Protein AF-T1WHF9-F1 (afdb_monomer_lite)

Radius of gyration: 30.51 Å; chains: 1; bounding box: 57×47×102 Å

Organism: Neovison vison (NCBI:txid452646)

Secondary structure (DSSP, 8-state):
----TTT---S-HHHHHHHH-HHHHHHHHHHHHHHHHHHTT----HHHHHHHHHHHHTTSS---SSHHHHTTSS--HHHHHTTS-HHHHHHHHHHHT------SHHHHHHTT---SSGGGGS-----HHHHTT--PPPS--TTSSS--SS----S-PPPS-SS---S--TT--PPPPP-------------

Foldseek 3Di:
DPDDPPPDDDLDLVVCCVPVNLVSSLVSQLVVVCVVCVVVVHDDDSVVSNVVSCVQRVVRDGQDPDLVRVVPDPAFLQVSLVPDPVVVSVVVCVVVVPDHPQQAQRSCVVVVHQHCDDVNVDDDDDPVVVVVPDDDDPPDDPPPDDDDDDDDDDDDDDDPDDDDPPLDDPPDPDGDDDDDDDDDDDDDDDD

pLDDT: mean 78.06, std 23.66, range [31.55, 97.12]

InterPro domains:
  IPR007081 RNA polymerase Rpb1, domain 5 [PF04998] (3-76)
  IPR045867 DNA-directed RNA polymerase, subunit beta-prime [PTHR19376] (2-126)

Sequence (191 aa):
KDVDPVRTTSNDIVEIFTVLGIEAVRKALERELYHVISFDGSYVNYRHLALLCDTMTCRGHLMAITRHGVNRQDTGPLMKCSFEETVDVLMEAAAHGESDPMKGVSENIMLGQLAPAGTGCFDLLLDAEKCKYGMEIPTNIPGLGAAGPTGMFFGSAPSPMGGISPAMTPWNQGATPAYGAWSPSVGSGMT

Structure (mmCIF, N/CA/C/O backbone):
data_AF-T1WHF9-F1
#
_entry.id   AF-T1WHF9-F1
#
loop_
_atom_site.group_PDB
_atom_site.id
_atom_site.type_symbol
_atom_site.label_atom_id
_atom_site.label_alt_id
_atom_site.label_comp_id
_atom_site.label_asym_id
_atom_site.label_entity_id
_atom_site.label_seq_id
_atom_site.pdbx_PDB_ins_code
_atom_site.Cartn_x
_atom_site.Cartn_y
_atom_site.Cartn_z
_atom_site.occupancy
_atom_site.B_iso_or_equiv
_atom_site.auth_seq_id
_atom_site.auth_comp_id
_atom_site.auth_asym_id
_atom_site.auth_atom_id
_atom_site.pdbx_PDB_model_num
ATOM 1 N N . LYS A 1 1 ? 20.769 -11.173 -36.732 1.00 55.38 1 LYS A N 1
ATOM 2 C CA . LYS A 1 1 ? 19.855 -12.118 -36.035 1.00 55.38 1 LYS A CA 1
ATOM 3 C C . LYS A 1 1 ? 20.523 -12.512 -34.710 1.00 55.38 1 LYS A C 1
ATOM 5 O O . LYS A 1 1 ? 20.638 -13.691 -34.415 1.00 55.38 1 LYS A O 1
ATOM 10 N N . ASP A 1 2 ? 20.992 -11.505 -33.956 1.00 84.62 2 ASP A N 1
ATOM 11 C CA . ASP A 1 2 ? 22.133 -11.635 -33.024 1.00 84.62 2 ASP A CA 1
ATOM 12 C C . ASP A 1 2 ? 21.828 -11.139 -31.597 1.00 84.62 2 ASP A C 1
ATOM 14 O O . ASP A 1 2 ? 22.733 -11.024 -30.780 1.00 84.62 2 ASP A O 1
ATOM 18 N N . VAL A 1 3 ? 20.562 -10.834 -31.284 1.00 89.94 3 VAL A N 1
ATOM 19 C CA . VAL A 1 3 ? 20.126 -10.387 -29.949 1.00 89.94 3 VAL A CA 1
ATOM 20 C C . VAL A 1 3 ? 19.210 -11.445 -29.347 1.00 89.94 3 VAL A C 1
ATOM 22 O O . VAL A 1 3 ? 18.323 -11.955 -30.031 1.00 89.94 3 VAL A O 1
ATOM 25 N N . ASP A 1 4 ? 19.435 -11.775 -28.077 1.00 93.50 4 ASP A N 1
ATOM 26 C CA . ASP A 1 4 ? 18.665 -12.769 -27.328 1.00 93.50 4 ASP A CA 1
ATOM 27 C C . ASP A 1 4 ? 17.406 -12.128 -26.707 1.00 93.50 4 ASP A C 1
ATOM 29 O O . ASP A 1 4 ? 17.528 -11.355 -25.752 1.00 93.50 4 ASP A O 1
ATOM 33 N N . PRO A 1 5 ? 16.191 -12.439 -27.200 1.00 91.12 5 PRO A N 1
ATOM 34 C CA . PRO A 1 5 ? 14.964 -11.806 -26.721 1.00 91.12 5 PRO A CA 1
ATOM 35 C C . PRO A 1 5 ? 14.523 -12.285 -25.329 1.00 91.12 5 PRO A C 1
ATOM 37 O O . PRO A 1 5 ? 13.622 -11.685 -24.754 1.00 91.12 5 PRO A O 1
ATOM 40 N N . VAL A 1 6 ? 15.114 -13.355 -24.781 1.00 92.44 6 VAL A N 1
ATOM 41 C CA . VAL A 1 6 ? 14.674 -13.952 -23.506 1.00 92.44 6 VAL A CA 1
ATOM 42 C C . VAL A 1 6 ? 15.438 -13.380 -22.313 1.00 92.44 6 VAL A C 1
ATOM 44 O O . VAL A 1 6 ? 14.885 -13.263 -21.222 1.00 92.44 6 VAL A O 1
ATOM 47 N N . ARG A 1 7 ? 16.716 -13.032 -22.498 1.00 92.12 7 ARG A N 1
ATOM 48 C CA . ARG A 1 7 ? 17.598 -12.567 -21.409 1.00 92.12 7 ARG A CA 1
ATOM 49 C C . ARG A 1 7 ? 17.924 -11.078 -21.454 1.00 92.12 7 ARG A C 1
ATOM 51 O O . ARG A 1 7 ? 18.565 -10.580 -20.532 1.00 92.12 7 ARG A O 1
ATOM 58 N N . THR A 1 8 ? 17.517 -10.373 -22.506 1.00 93.25 8 THR A N 1
ATOM 59 C CA . THR A 1 8 ? 17.718 -8.923 -22.597 1.00 93.25 8 THR A CA 1
ATOM 60 C C . THR A 1 8 ? 16.863 -8.217 -21.546 1.00 93.25 8 THR A C 1
ATOM 62 O O . THR A 1 8 ? 15.666 -8.471 -21.449 1.00 93.25 8 THR A O 1
ATOM 65 N N . THR A 1 9 ? 17.469 -7.326 -20.758 1.00 93.12 9 THR A N 1
ATOM 66 C CA . THR A 1 9 ? 16.761 -6.521 -19.752 1.00 93.12 9 THR A CA 1
ATOM 67 C C . THR A 1 9 ? 17.117 -5.049 -19.883 1.00 93.12 9 THR A C 1
ATOM 69 O O . THR A 1 9 ? 18.259 -4.739 -20.211 1.00 93.12 9 THR A O 1
ATOM 72 N N . SER A 1 10 ? 16.166 -4.169 -19.577 1.00 94.12 10 SER A N 1
ATOM 73 C CA . SER A 1 10 ? 16.368 -2.718 -19.489 1.00 94.12 10 SER A CA 1
ATOM 74 C C . SER A 1 10 ? 16.495 -2.287 -18.021 1.00 94.12 10 SER A C 1
ATOM 76 O O . SER A 1 10 ? 16.161 -3.058 -17.116 1.00 94.12 10 SER A O 1
ATOM 78 N N . ASN A 1 11 ? 17.010 -1.083 -17.787 1.00 94.06 11 ASN A N 1
ATOM 79 C CA . ASN A 1 11 ? 16.982 -0.403 -16.489 1.00 94.06 11 ASN A CA 1
ATOM 80 C C . ASN A 1 11 ? 15.820 0.604 -16.388 1.00 94.06 11 ASN A C 1
ATOM 82 O O . ASN A 1 11 ? 15.518 1.078 -15.294 1.00 94.06 11 ASN A O 1
ATOM 86 N N . ASP A 1 12 ? 15.153 0.920 -17.501 1.00 96.75 12 ASP A N 1
ATOM 87 C CA . ASP A 1 12 ? 13.968 1.770 -17.504 1.00 96.75 12 ASP A CA 1
ATOM 88 C C . ASP A 1 12 ? 12.715 0.945 -17.176 1.00 96.75 12 ASP A C 1
ATOM 90 O O . ASP A 1 12 ? 12.219 0.142 -17.970 1.00 96.75 12 ASP A O 1
ATOM 94 N N . ILE A 1 13 ? 12.185 1.156 -15.972 1.00 95.44 13 ILE A N 1
ATOM 95 C CA . ILE A 1 13 ? 10.995 0.459 -15.480 1.00 95.44 13 ILE A CA 1
ATOM 96 C C . ILE A 1 13 ? 9.742 0.832 -16.287 1.00 95.44 13 ILE A C 1
ATOM 98 O O . ILE A 1 13 ? 8.852 -0.006 -16.459 1.00 95.44 13 ILE A O 1
ATOM 102 N N . VAL A 1 14 ? 9.658 2.062 -16.803 1.00 95.19 14 VAL A N 1
ATOM 103 C CA . VAL A 1 14 ? 8.503 2.517 -17.592 1.00 95.19 14 VAL A CA 1
ATOM 104 C C . VAL A 1 14 ? 8.499 1.823 -18.951 1.00 95.19 14 VAL A C 1
ATOM 106 O O . VAL A 1 14 ? 7.456 1.342 -19.392 1.00 95.19 14 VAL A O 1
ATOM 109 N N . GLU A 1 15 ? 9.662 1.685 -19.582 1.00 96.88 15 GLU A N 1
ATOM 110 C CA . GLU A 1 15 ? 9.803 0.925 -20.826 1.00 96.88 15 GLU A CA 1
ATOM 111 C C . GLU A 1 15 ? 9.384 -0.541 -20.628 1.00 96.88 15 GLU A C 1
ATOM 113 O O . GLU A 1 15 ? 8.552 -1.063 -21.379 1.00 96.88 15 GLU A O 1
ATOM 118 N N . ILE A 1 16 ? 9.872 -1.184 -19.562 1.00 96.06 16 ILE A N 1
ATOM 119 C CA . ILE A 1 16 ? 9.517 -2.570 -19.218 1.00 96.06 16 ILE A CA 1
ATOM 120 C C . ILE A 1 16 ? 8.006 -2.717 -19.023 1.00 96.06 16 ILE A C 1
ATOM 122 O O . ILE A 1 16 ? 7.428 -3.697 -19.498 1.00 96.06 16 ILE A O 1
ATOM 126 N N . PHE A 1 17 ? 7.348 -1.742 -18.390 1.00 96.19 17 PHE A N 1
ATOM 127 C CA . PHE A 1 17 ? 5.892 -1.739 -18.240 1.00 96.19 17 PHE A CA 1
ATOM 128 C C . PHE A 1 17 ? 5.180 -1.779 -19.594 1.00 96.19 17 PHE A C 1
ATOM 130 O O . PHE A 1 17 ? 4.264 -2.578 -19.780 1.00 96.19 17 PHE A O 1
ATOM 137 N N . THR A 1 18 ? 5.622 -0.955 -20.547 1.00 96.25 18 THR A N 1
ATOM 138 C CA . THR A 1 18 ? 4.982 -0.857 -21.867 1.00 96.25 18 THR A CA 1
ATOM 139 C C . THR A 1 18 ? 5.222 -2.073 -22.760 1.00 96.25 18 THR A C 1
ATOM 141 O O . THR A 1 18 ? 4.357 -2.405 -23.568 1.00 96.25 18 THR A O 1
ATOM 144 N N . VAL A 1 19 ? 6.368 -2.748 -22.618 1.00 96.19 19 VAL A N 1
ATOM 145 C CA . VAL A 1 19 ? 6.771 -3.852 -23.505 1.00 96.19 19 VAL A CA 1
ATOM 146 C C . VAL A 1 19 ? 6.422 -5.222 -22.919 1.00 96.19 19 VAL A C 1
ATOM 148 O O . VAL A 1 19 ? 5.930 -6.089 -23.639 1.00 96.19 19 VAL A O 1
ATOM 151 N N . LEU A 1 20 ? 6.688 -5.434 -21.626 1.00 95.12 20 LEU A N 1
ATOM 152 C CA . LEU A 1 20 ? 6.610 -6.744 -20.963 1.00 95.12 20 LEU A CA 1
ATOM 153 C C . LEU A 1 20 ? 5.468 -6.850 -19.936 1.00 95.12 20 LEU A C 1
ATOM 155 O O . LEU A 1 20 ? 5.091 -7.959 -19.559 1.00 95.12 20 LEU A O 1
ATOM 159 N N . GLY A 1 21 ? 4.897 -5.727 -19.495 1.00 95.69 21 GLY A N 1
ATOM 160 C CA . GLY A 1 21 ? 3.761 -5.686 -18.571 1.00 95.69 21 GLY A CA 1
ATOM 161 C C . GLY A 1 21 ? 4.130 -5.631 -17.081 1.00 95.69 21 GLY A C 1
ATOM 162 O O . GLY A 1 21 ? 5.296 -5.550 -16.691 1.00 95.69 21 GLY A O 1
ATOM 163 N N . ILE A 1 22 ? 3.104 -5.653 -16.221 1.00 96.19 22 ILE A N 1
ATOM 164 C CA . ILE A 1 22 ? 3.223 -5.298 -14.793 1.00 96.19 22 ILE A CA 1
ATOM 165 C C . ILE A 1 22 ? 4.005 -6.314 -13.941 1.00 96.19 22 ILE A C 1
ATOM 167 O O . ILE A 1 22 ? 4.738 -5.920 -13.039 1.00 96.19 22 ILE A O 1
ATOM 171 N N . GLU A 1 23 ? 3.935 -7.612 -14.244 1.00 96.62 23 GLU A N 1
ATOM 172 C CA . GLU A 1 23 ? 4.706 -8.625 -13.500 1.00 96.62 23 GLU A CA 1
ATOM 173 C C . GLU A 1 23 ? 6.201 -8.586 -13.837 1.00 96.62 23 GLU A C 1
ATOM 175 O O . GLU A 1 23 ? 7.052 -8.788 -12.965 1.00 96.62 23 GLU A O 1
ATOM 180 N N . ALA A 1 24 ? 6.540 -8.258 -15.088 1.00 95.62 24 ALA A N 1
ATOM 181 C CA . ALA A 1 24 ? 7.925 -8.014 -15.473 1.00 95.62 24 ALA A CA 1
ATOM 182 C C . ALA A 1 24 ? 8.481 -6.788 -14.738 1.00 95.62 24 ALA A C 1
ATOM 184 O O . ALA A 1 24 ? 9.602 -6.833 -14.235 1.00 95.62 24 ALA A O 1
ATOM 185 N N . VAL A 1 25 ? 7.668 -5.735 -14.596 1.00 96.69 25 VAL A N 1
ATOM 186 C CA . VAL A 1 25 ? 7.995 -4.552 -13.788 1.00 96.69 25 VAL A CA 1
ATOM 187 C C . VAL A 1 25 ? 8.226 -4.911 -12.329 1.00 96.69 25 VAL A C 1
ATOM 189 O O . VAL A 1 25 ? 9.244 -4.510 -11.775 1.00 96.69 25 VAL A O 1
ATOM 192 N N . ARG A 1 26 ? 7.337 -5.695 -11.711 1.00 96.75 26 ARG A N 1
ATOM 193 C CA . ARG A 1 26 ? 7.480 -6.128 -10.314 1.00 96.75 26 ARG A CA 1
ATOM 194 C C . ARG A 1 26 ? 8.829 -6.806 -10.080 1.00 96.75 26 ARG A C 1
ATOM 196 O O . ARG A 1 26 ? 9.528 -6.473 -9.123 1.00 96.75 26 ARG A O 1
ATOM 203 N N . LYS A 1 27 ? 9.238 -7.704 -10.988 1.00 95.75 27 LYS A N 1
ATOM 204 C CA . LYS A 1 27 ? 10.531 -8.391 -10.879 1.00 95.75 27 LYS A CA 1
ATOM 205 C C . LYS A 1 27 ? 11.726 -7.498 -11.215 1.00 95.75 27 LYS A C 1
ATOM 207 O O . LYS A 1 27 ? 12.766 -7.617 -10.567 1.00 95.75 27 LYS A O 1
ATOM 212 N N . ALA A 1 28 ? 11.593 -6.622 -12.207 1.00 96.12 28 ALA A N 1
ATOM 213 C CA . ALA A 1 28 ? 12.630 -5.658 -12.559 1.00 96.12 28 ALA A CA 1
ATOM 214 C C . ALA A 1 28 ? 12.902 -4.701 -11.390 1.00 96.12 28 ALA A C 1
ATOM 216 O O . ALA A 1 28 ? 14.051 -4.540 -10.996 1.00 96.12 28 ALA A O 1
ATOM 217 N N . LEU A 1 29 ? 11.850 -4.166 -10.766 1.00 95.44 29 LEU A N 1
ATOM 218 C CA . LEU A 1 29 ? 11.940 -3.274 -9.613 1.00 95.44 29 LEU A CA 1
ATOM 219 C C . LEU A 1 29 ? 12.624 -3.953 -8.419 1.00 95.44 29 LEU A C 1
ATOM 221 O O . LEU A 1 29 ? 13.534 -3.381 -7.825 1.00 95.44 29 LEU A O 1
ATOM 225 N N . GLU A 1 30 ? 12.243 -5.198 -8.113 1.00 95.25 30 GLU A N 1
ATOM 226 C CA . GLU A 1 30 ? 12.884 -6.000 -7.064 1.00 95.25 30 GLU A CA 1
ATOM 227 C C . GLU A 1 30 ? 14.392 -6.154 -7.322 1.00 95.25 30 GLU A C 1
ATOM 229 O O . GLU A 1 30 ? 15.199 -6.000 -6.404 1.00 95.25 30 GLU A O 1
ATOM 234 N N . ARG A 1 31 ? 14.783 -6.421 -8.576 1.00 94.69 31 ARG A N 1
ATOM 235 C CA . ARG A 1 31 ? 16.185 -6.598 -8.970 1.00 94.69 31 ARG A CA 1
ATOM 236 C C . ARG A 1 31 ? 16.980 -5.298 -8.876 1.00 94.69 31 ARG A C 1
ATOM 238 O O . ARG A 1 31 ? 18.081 -5.331 -8.335 1.00 94.69 31 ARG A O 1
ATOM 245 N N . GLU A 1 32 ? 16.443 -4.187 -9.375 1.00 95.69 32 GLU A N 1
ATOM 246 C CA . GLU A 1 32 ? 17.125 -2.886 -9.327 1.00 95.69 32 GLU A CA 1
ATOM 247 C C . GLU A 1 32 ? 17.291 -2.399 -7.879 1.00 95.69 32 GLU A C 1
ATOM 249 O O . GLU A 1 32 ? 18.387 -2.008 -7.477 1.00 95.69 32 GLU A O 1
ATOM 254 N N . LEU A 1 33 ? 16.245 -2.512 -7.050 1.00 94.50 33 LEU A N 1
ATOM 255 C CA . LEU A 1 33 ? 16.321 -2.159 -5.627 1.00 94.50 33 LEU A CA 1
ATOM 256 C C . LEU A 1 33 ? 17.329 -3.035 -4.878 1.00 94.50 33 LEU A C 1
ATOM 258 O O . LEU A 1 33 ? 18.151 -2.526 -4.114 1.00 94.50 33 LEU A O 1
ATOM 262 N N . TYR A 1 34 ? 17.297 -4.349 -5.111 1.00 95.06 34 TYR A N 1
ATOM 263 C CA . TYR A 1 34 ? 18.262 -5.264 -4.510 1.00 95.06 34 TYR A CA 1
ATOM 264 C C . TYR A 1 34 ? 19.694 -4.959 -4.963 1.00 95.06 34 TYR A C 1
ATOM 266 O O . TYR A 1 34 ? 20.612 -4.998 -4.144 1.00 95.06 34 TYR A O 1
ATOM 274 N N . HIS A 1 35 ? 19.900 -4.624 -6.240 1.00 94.25 35 HIS A N 1
ATOM 275 C CA . HIS A 1 35 ? 21.216 -4.285 -6.776 1.00 94.25 35 HIS A CA 1
ATOM 276 C C . HIS A 1 35 ? 21.816 -3.060 -6.077 1.00 94.25 35 HIS A C 1
ATOM 278 O O . HIS A 1 35 ? 22.958 -3.125 -5.631 1.00 94.25 35 HIS A O 1
ATOM 284 N N . VAL A 1 36 ? 21.035 -1.991 -5.890 1.00 94.62 36 VAL A N 1
ATOM 285 C CA . VAL A 1 36 ? 21.500 -0.772 -5.205 1.00 94.62 36 VAL A CA 1
ATOM 286 C C . VAL A 1 36 ? 21.821 -1.032 -3.730 1.00 94.62 36 VAL A C 1
ATOM 288 O O . VAL A 1 36 ? 22.845 -0.571 -3.235 1.00 94.62 36 VAL A O 1
ATOM 291 N N . ILE A 1 37 ? 20.982 -1.794 -3.024 1.00 94.38 37 ILE A N 1
ATOM 292 C CA . ILE A 1 37 ? 21.179 -2.067 -1.590 1.00 94.38 37 ILE A CA 1
ATOM 293 C C . ILE A 1 37 ? 22.372 -3.002 -1.358 1.00 94.38 37 ILE A C 1
ATOM 295 O O . ILE A 1 37 ? 23.185 -2.768 -0.464 1.00 94.38 37 ILE A O 1
ATOM 299 N N . SER A 1 38 ? 22.490 -4.057 -2.168 1.00 93.56 38 SER A N 1
ATOM 300 C CA . SER A 1 38 ? 23.586 -5.026 -2.054 1.00 93.56 38 SER A CA 1
ATOM 301 C C . SER A 1 38 ? 24.936 -4.452 -2.488 1.00 93.56 38 SER A C 1
ATOM 303 O O . SER A 1 38 ? 25.966 -4.908 -1.994 1.00 93.56 38 SER A O 1
ATOM 305 N N . PHE A 1 39 ? 24.946 -3.436 -3.358 1.00 93.62 39 PHE A N 1
ATOM 306 C CA . PHE A 1 39 ? 26.164 -2.732 -3.763 1.00 93.62 39 PHE A CA 1
ATOM 307 C C . PHE A 1 39 ? 26.873 -2.055 -2.579 1.00 93.62 39 PHE A C 1
ATOM 309 O O . PHE A 1 39 ? 28.098 -2.086 -2.507 1.00 93.62 39 PHE A O 1
ATOM 316 N N . ASP A 1 40 ? 26.116 -1.523 -1.615 1.00 91.44 40 ASP A N 1
ATOM 317 C CA . ASP A 1 40 ? 26.644 -0.911 -0.383 1.00 91.44 40 ASP A CA 1
ATOM 318 C C . ASP A 1 40 ? 27.035 -1.954 0.692 1.00 91.44 40 ASP A C 1
ATOM 320 O O . ASP A 1 40 ? 27.379 -1.621 1.823 1.00 91.44 40 ASP A O 1
ATOM 324 N N . GLY A 1 41 ? 26.950 -3.254 0.378 1.00 89.94 41 GLY A N 1
ATOM 325 C CA . GLY A 1 41 ? 27.228 -4.349 1.318 1.00 89.94 41 GLY A CA 1
ATOM 326 C C . GLY A 1 41 ? 26.151 -4.555 2.391 1.00 89.94 41 GLY A C 1
ATOM 327 O O . GLY A 1 41 ? 26.289 -5.429 3.250 1.00 89.94 41 GLY A O 1
ATOM 328 N N . SER A 1 42 ? 25.063 -3.785 2.333 1.00 94.44 42 SER A N 1
ATOM 329 C CA . SER A 1 42 ? 23.925 -3.890 3.242 1.00 94.44 42 SER A CA 1
ATOM 330 C C . SER A 1 42 ? 22.994 -5.040 2.843 1.00 94.44 42 SER A C 1
ATOM 332 O O . SER A 1 42 ? 22.775 -5.320 1.664 1.00 94.44 42 SER A O 1
ATOM 334 N N . TYR A 1 43 ? 22.403 -5.711 3.836 1.00 93.25 43 TYR A N 1
ATOM 335 C CA . TYR A 1 43 ? 21.432 -6.783 3.614 1.00 93.25 43 TYR A CA 1
ATOM 336 C C . TYR A 1 43 ? 20.029 -6.361 4.043 1.00 93.25 43 TYR A C 1
ATOM 338 O O . TYR A 1 43 ? 19.808 -5.945 5.180 1.00 93.25 43 TYR A O 1
ATOM 346 N N . VAL A 1 44 ? 19.062 -6.558 3.148 1.00 95.50 44 VAL A N 1
ATOM 347 C CA . VAL A 1 44 ? 17.631 -6.411 3.428 1.00 95.50 44 VAL A CA 1
ATOM 348 C C . VAL A 1 44 ? 16.938 -7.724 3.086 1.00 95.50 44 VAL A C 1
ATOM 350 O O . VAL A 1 44 ? 17.166 -8.312 2.031 1.00 95.50 44 VAL A O 1
ATOM 353 N N . ASN A 1 45 ? 16.083 -8.202 3.993 1.00 96.06 45 ASN A N 1
ATOM 354 C CA . ASN A 1 45 ? 15.328 -9.432 3.777 1.00 96.06 45 ASN A CA 1
ATOM 355 C C . ASN A 1 45 ? 14.385 -9.279 2.571 1.00 96.06 45 ASN A C 1
ATOM 357 O O . ASN A 1 45 ? 13.657 -8.289 2.475 1.00 96.06 45 ASN A O 1
ATOM 361 N N . TYR A 1 46 ? 14.338 -10.307 1.718 1.00 94.94 46 TYR A N 1
ATOM 362 C CA . TYR A 1 46 ? 13.443 -10.401 0.561 1.00 94.94 46 TYR A CA 1
ATOM 363 C C . TYR A 1 46 ? 12.002 -9.976 0.870 1.00 94.94 46 TYR A C 1
ATOM 365 O O . TYR A 1 46 ? 11.394 -9.270 0.074 1.00 94.94 46 TYR A O 1
ATOM 373 N N . ARG A 1 47 ? 11.466 -10.339 2.045 1.00 97.12 47 ARG A N 1
ATOM 374 C CA . ARG A 1 47 ? 10.078 -10.022 2.423 1.00 97.12 47 ARG A CA 1
ATOM 375 C C . ARG A 1 47 ? 9.770 -8.521 2.425 1.00 97.12 47 ARG A C 1
ATOM 377 O O . ARG A 1 47 ? 8.650 -8.150 2.097 1.00 97.12 47 ARG A O 1
ATOM 384 N N . HIS A 1 48 ? 10.735 -7.667 2.765 1.00 96.44 48 HIS A N 1
ATOM 385 C CA . HIS A 1 48 ? 10.529 -6.214 2.764 1.00 96.44 48 HIS A CA 1
ATOM 386 C C . HIS A 1 48 ? 10.514 -5.649 1.343 1.00 96.44 48 HIS A C 1
ATOM 388 O O . HIS A 1 48 ? 9.640 -4.854 1.007 1.00 96.44 48 HIS A O 1
ATOM 394 N N . LEU A 1 49 ? 11.450 -6.097 0.502 1.00 95.31 49 LEU A N 1
ATOM 395 C CA . LEU A 1 49 ? 11.537 -5.664 -0.894 1.00 95.31 49 LEU A CA 1
ATOM 396 C C . LEU A 1 49 ? 10.343 -6.163 -1.707 1.00 95.31 49 LEU A C 1
ATOM 398 O O . LEU A 1 49 ? 9.766 -5.395 -2.472 1.00 95.31 49 LEU A O 1
ATOM 402 N N . ALA A 1 50 ? 9.943 -7.418 -1.498 1.00 96.12 50 ALA A N 1
ATOM 403 C CA . ALA A 1 50 ? 8.778 -8.006 -2.141 1.00 96.12 50 ALA A CA 1
ATOM 404 C C . ALA A 1 50 ? 7.510 -7.221 -1.794 1.00 96.12 50 ALA A C 1
ATOM 406 O O . ALA A 1 50 ? 6.819 -6.772 -2.699 1.00 96.12 50 ALA A O 1
ATOM 407 N N . LEU A 1 51 ? 7.268 -6.950 -0.504 1.00 96.56 51 LEU A N 1
ATOM 408 C CA . LEU A 1 51 ? 6.100 -6.180 -0.078 1.00 96.56 51 LEU A CA 1
ATOM 409 C C . LEU A 1 51 ? 6.076 -4.779 -0.705 1.00 96.56 51 LEU A C 1
ATOM 411 O O . LEU A 1 51 ? 5.032 -4.342 -1.178 1.00 96.56 51 LEU A O 1
ATOM 415 N N . LEU A 1 52 ? 7.221 -4.093 -0.763 1.00 95.50 52 LEU A N 1
ATOM 416 C CA . LEU A 1 52 ? 7.326 -2.788 -1.415 1.00 95.50 52 LEU A CA 1
ATOM 417 C C . LEU A 1 52 ? 6.963 -2.868 -2.906 1.00 95.50 52 LEU A C 1
ATOM 419 O O . LEU A 1 52 ? 6.103 -2.122 -3.376 1.00 95.50 52 LEU A O 1
ATOM 423 N N . CYS A 1 53 ? 7.572 -3.801 -3.640 1.00 95.56 53 CYS A N 1
ATOM 424 C CA . CYS A 1 53 ? 7.310 -3.981 -5.068 1.00 95.56 53 CYS A CA 1
ATOM 425 C C . CYS A 1 53 ? 5.846 -4.348 -5.334 1.00 95.56 53 CYS A C 1
ATOM 427 O O . CYS A 1 53 ? 5.236 -3.820 -6.266 1.00 95.56 53 CYS A O 1
ATOM 429 N N . ASP A 1 54 ? 5.263 -5.197 -4.489 1.00 95.94 54 ASP A N 1
ATOM 430 C CA . ASP A 1 54 ? 3.861 -5.593 -4.580 1.00 95.94 54 ASP A CA 1
ATOM 431 C C . ASP A 1 54 ? 2.946 -4.381 -4.323 1.00 95.94 54 ASP A C 1
ATOM 433 O O . ASP A 1 54 ? 2.027 -4.136 -5.102 1.00 95.94 54 ASP A O 1
ATOM 437 N N . THR A 1 55 ? 3.226 -3.542 -3.315 1.00 93.69 55 THR A N 1
ATOM 438 C CA . THR A 1 55 ? 2.435 -2.316 -3.065 1.00 93.69 55 THR A CA 1
ATOM 439 C C . THR A 1 55 ? 2.503 -1.304 -4.211 1.00 93.69 55 THR A C 1
ATOM 441 O O . THR A 1 55 ? 1.517 -0.618 -4.479 1.00 93.69 55 THR A O 1
ATOM 444 N N . MET A 1 56 ? 3.628 -1.230 -4.928 1.00 94.88 56 MET A N 1
ATOM 445 C CA . MET A 1 56 ? 3.781 -0.343 -6.087 1.00 94.88 56 MET A CA 1
ATOM 446 C C . MET A 1 56 ? 3.085 -0.869 -7.353 1.00 94.88 56 MET A C 1
ATOM 448 O O . MET A 1 56 ? 2.818 -0.081 -8.262 1.00 94.88 56 MET A O 1
ATOM 452 N N . THR A 1 57 ? 2.796 -2.174 -7.437 1.00 94.62 57 THR A N 1
ATOM 453 C CA . THR A 1 57 ? 2.313 -2.836 -8.667 1.00 94.62 57 THR A CA 1
ATOM 454 C C . THR A 1 57 ? 0.923 -3.475 -8.554 1.00 94.62 57 THR A C 1
ATOM 456 O O . THR A 1 57 ? 0.309 -3.776 -9.579 1.00 94.62 57 THR A O 1
ATOM 459 N N . CYS A 1 58 ? 0.360 -3.612 -7.348 1.00 93.38 58 CYS A N 1
ATOM 460 C CA . CYS A 1 58 ? -0.896 -4.336 -7.099 1.00 93.38 58 CYS A CA 1
ATOM 461 C C . CYS A 1 58 ? -2.137 -3.771 -7.812 1.00 93.38 58 CYS A C 1
ATOM 463 O O . CYS A 1 58 ? -3.107 -4.499 -8.013 1.00 93.38 58 CYS A O 1
ATOM 465 N N . ARG A 1 59 ? -2.132 -2.492 -8.216 1.00 90.19 59 ARG A N 1
ATOM 466 C CA . ARG A 1 59 ? -3.277 -1.834 -8.880 1.00 90.19 59 ARG A CA 1
ATOM 467 C C . ARG A 1 59 ? -3.230 -1.903 -10.412 1.00 90.19 59 ARG A C 1
ATOM 469 O O . ARG A 1 59 ? -4.021 -1.236 -11.075 1.00 90.19 59 ARG A O 1
ATOM 476 N N . GLY A 1 60 ? -2.289 -2.651 -10.993 1.00 90.44 60 GLY A N 1
ATOM 477 C CA . GLY A 1 60 ? -2.171 -2.846 -12.447 1.00 90.44 60 GLY A CA 1
ATOM 478 C C . GLY A 1 60 ? -1.509 -1.697 -13.219 1.00 90.44 60 GLY A C 1
ATOM 479 O O . GLY A 1 60 ? -1.331 -1.789 -14.429 1.00 90.44 60 GLY A O 1
ATOM 480 N N . HIS A 1 61 ? -1.109 -0.632 -12.531 1.00 91.25 61 HIS A N 1
ATOM 481 C CA . HIS A 1 61 ? -0.324 0.481 -13.057 1.00 91.25 61 HIS A CA 1
ATOM 482 C C . HIS A 1 61 ? 0.758 0.834 -12.036 1.00 91.25 61 HIS A C 1
ATOM 484 O O . HIS A 1 61 ? 0.602 0.553 -10.846 1.00 91.25 61 HIS A O 1
ATOM 490 N N . LEU A 1 62 ? 1.864 1.420 -12.494 1.00 92.06 62 LEU A N 1
ATOM 491 C CA . LEU A 1 62 ? 2.988 1.738 -11.619 1.00 92.06 62 LEU A CA 1
ATOM 492 C C . LEU A 1 62 ? 2.632 2.911 -10.696 1.00 92.06 62 LEU A C 1
ATOM 494 O O . LEU A 1 62 ? 2.501 4.052 -11.147 1.00 92.06 62 LEU A O 1
ATOM 498 N N . MET A 1 63 ? 2.500 2.633 -9.400 1.00 93.00 63 MET A N 1
ATOM 499 C CA . MET A 1 63 ? 2.288 3.663 -8.388 1.00 93.00 63 MET A CA 1
ATOM 500 C C . MET A 1 63 ? 3.628 4.147 -7.837 1.00 93.00 63 MET A C 1
ATOM 502 O O . MET A 1 63 ? 4.342 3.413 -7.157 1.00 93.00 63 MET A O 1
ATOM 506 N N . ALA A 1 64 ? 3.965 5.406 -8.115 1.00 91.75 64 ALA A N 1
ATOM 507 C CA . ALA A 1 64 ? 5.137 6.048 -7.533 1.00 91.75 64 ALA A CA 1
ATOM 508 C C . ALA A 1 64 ? 4.904 6.364 -6.046 1.00 91.75 64 ALA A C 1
ATOM 510 O O . ALA A 1 64 ? 3.844 6.866 -5.675 1.00 91.75 64 ALA A O 1
ATOM 511 N N . ILE A 1 65 ? 5.913 6.157 -5.198 1.00 92.44 65 ILE A N 1
ATOM 512 C CA . ILE A 1 65 ? 5.855 6.520 -3.772 1.00 92.44 65 ILE A CA 1
ATOM 513 C C . ILE A 1 65 ? 6.118 8.023 -3.635 1.00 92.44 65 ILE A C 1
ATOM 515 O O . ILE A 1 65 ? 7.215 8.474 -3.325 1.00 92.44 65 ILE A O 1
ATOM 519 N N . THR A 1 66 ? 5.101 8.805 -3.974 1.00 93.00 66 THR A N 1
ATOM 520 C CA . THR A 1 66 ? 5.066 10.273 -3.934 1.00 93.00 66 THR A CA 1
ATOM 521 C C . THR A 1 66 ? 3.645 10.707 -3.591 1.00 93.00 66 THR A C 1
ATOM 523 O O . THR A 1 66 ? 2.723 9.896 -3.713 1.00 93.00 66 THR A O 1
ATOM 526 N N . ARG A 1 67 ? 3.429 11.988 -3.263 1.00 88.31 67 ARG A N 1
ATOM 527 C CA . ARG A 1 67 ? 2.076 12.525 -3.026 1.00 88.31 67 ARG A CA 1
ATOM 528 C C . ARG A 1 67 ? 1.084 12.171 -4.135 1.00 88.31 67 ARG A C 1
ATOM 530 O O . ARG A 1 67 ? -0.002 11.681 -3.863 1.00 88.31 67 ARG A O 1
ATOM 537 N N . HIS A 1 68 ? 1.514 12.273 -5.395 1.00 87.38 68 HIS A N 1
ATOM 538 C CA . HIS A 1 68 ? 0.678 11.982 -6.563 1.00 87.38 68 HIS A CA 1
ATOM 539 C C . HIS A 1 68 ? 0.290 10.510 -6.680 1.00 87.38 68 HIS A C 1
ATOM 541 O O . HIS A 1 68 ? -0.765 10.202 -7.224 1.00 87.38 68 HIS A O 1
ATOM 547 N N . GLY A 1 69 ? 1.137 9.590 -6.215 1.00 87.88 69 GLY A N 1
ATOM 548 C CA . GLY A 1 69 ? 0.836 8.159 -6.263 1.00 87.88 69 GLY A CA 1
ATOM 549 C C . GLY A 1 69 ? 0.059 7.666 -5.046 1.00 87.88 69 GLY A C 1
ATOM 550 O O . GLY A 1 69 ? -0.804 6.807 -5.194 1.00 87.88 69 GLY A O 1
ATOM 551 N N . VAL A 1 70 ? 0.312 8.231 -3.863 1.00 87.88 70 VAL A N 1
ATOM 552 C CA . VAL A 1 70 ? -0.402 7.873 -2.626 1.00 87.88 70 VAL A CA 1
ATOM 553 C C . VAL A 1 70 ? -1.814 8.468 -2.614 1.00 87.88 70 VAL A C 1
ATOM 555 O O . VAL A 1 70 ? -2.756 7.759 -2.272 1.00 87.88 70 VAL A O 1
ATOM 558 N N . ASN A 1 71 ? -1.998 9.709 -3.081 1.00 85.81 71 ASN A N 1
ATOM 559 C CA . ASN A 1 71 ? -3.314 10.368 -3.112 1.00 85.81 71 ASN A CA 1
ATOM 560 C C . ASN A 1 71 ? -4.281 9.748 -4.132 1.00 85.81 71 ASN A C 1
ATOM 562 O O . ASN A 1 71 ? -5.491 9.877 -3.983 1.00 85.81 71 ASN A O 1
ATOM 566 N N . ARG A 1 72 ? -3.764 9.040 -5.147 1.00 83.38 72 ARG A N 1
ATOM 567 C CA . ARG A 1 72 ? -4.575 8.275 -6.114 1.00 83.38 72 ARG A CA 1
ATOM 568 C C . ARG A 1 72 ? -5.143 6.981 -5.544 1.00 83.38 72 ARG A C 1
ATOM 570 O O . ARG A 1 72 ? -5.901 6.299 -6.229 1.00 83.38 72 ARG A O 1
ATOM 577 N N . GLN A 1 73 ? -4.737 6.592 -4.340 1.00 82.88 73 GLN A N 1
ATOM 578 C CA . GLN A 1 73 ? -5.277 5.402 -3.712 1.00 82.88 73 GLN A CA 1
ATOM 579 C C . GLN A 1 73 ? -6.663 5.700 -3.135 1.00 82.88 73 GLN A C 1
ATOM 581 O O . GLN A 1 73 ? -6.857 6.755 -2.540 1.00 82.88 73 GLN A O 1
ATOM 586 N N . ASP A 1 74 ? -7.597 4.752 -3.284 1.00 78.94 74 ASP A N 1
ATOM 587 C CA . ASP A 1 74 ? -8.924 4.779 -2.637 1.00 78.94 74 ASP A CA 1
ATOM 588 C C . ASP A 1 74 ? -8.825 4.657 -1.102 1.00 78.94 74 ASP A C 1
ATOM 590 O O . ASP A 1 74 ? -9.255 3.673 -0.497 1.00 78.94 74 ASP A O 1
ATOM 594 N N . THR A 1 75 ? -8.210 5.651 -0.476 1.00 85.00 75 THR A N 1
ATOM 595 C CA . THR A 1 75 ? -8.016 5.766 0.966 1.00 85.00 75 THR A CA 1
ATOM 596 C C . THR A 1 75 ? -8.744 7.011 1.465 1.00 85.00 75 THR A C 1
ATOM 598 O O . THR A 1 75 ? -8.943 7.967 0.710 1.00 85.00 75 THR A O 1
ATOM 601 N N . GLY A 1 76 ? -9.163 6.996 2.732 1.00 90.81 76 GLY A N 1
ATOM 602 C CA . GLY A 1 76 ? -9.936 8.078 3.339 1.00 90.81 76 GLY A CA 1
ATOM 603 C C . GLY A 1 76 ? -9.243 9.448 3.247 1.00 90.81 76 GLY A C 1
ATOM 604 O O . GLY A 1 76 ? -8.005 9.520 3.229 1.00 90.81 76 GLY A O 1
ATOM 605 N N . PRO A 1 77 ? -10.009 10.553 3.163 1.00 92.94 77 PRO A N 1
ATOM 606 C CA . PRO A 1 77 ? -9.451 11.902 3.115 1.00 92.94 77 PRO A CA 1
ATOM 607 C C . PRO A 1 77 ? -8.573 12.235 4.328 1.00 92.94 77 PRO A C 1
ATOM 609 O O . PRO A 1 77 ? -7.574 12.936 4.153 1.00 92.94 77 PRO A O 1
ATOM 612 N N . LEU A 1 78 ? -8.865 11.692 5.517 1.00 93.50 78 LEU A N 1
ATOM 613 C CA . LEU A 1 78 ? -8.047 11.908 6.717 1.00 93.50 78 LEU A CA 1
ATOM 614 C C . LEU A 1 78 ? -6.694 11.199 6.623 1.00 93.50 78 LEU A C 1
ATOM 616 O O . LEU A 1 78 ? -5.669 11.747 7.035 1.00 93.50 78 LEU A O 1
ATOM 620 N N . MET A 1 79 ? -6.652 10.005 6.029 1.00 91.88 79 MET A N 1
ATOM 621 C CA . MET A 1 79 ? -5.381 9.352 5.725 1.00 91.88 79 MET A CA 1
ATOM 622 C C . MET A 1 79 ? -4.580 10.161 4.699 1.00 91.88 79 MET A C 1
ATOM 624 O O . MET A 1 79 ? -3.395 10.411 4.922 1.00 91.88 79 MET A O 1
ATOM 628 N N . LYS A 1 80 ? -5.207 10.590 3.592 1.00 91.75 80 LYS A N 1
ATOM 629 C CA . LYS A 1 80 ? -4.540 11.347 2.513 1.00 91.75 80 LYS A CA 1
ATOM 630 C C . LYS A 1 80 ? -3.924 12.649 3.046 1.00 91.75 80 LYS A C 1
ATOM 632 O O . LYS A 1 80 ? -2.744 12.910 2.824 1.00 91.75 80 LYS A O 1
ATOM 637 N N . CYS A 1 81 ? -4.682 13.417 3.834 1.00 93.00 81 CYS A N 1
ATOM 638 C CA . CYS A 1 81 ? -4.237 14.712 4.352 1.00 93.00 81 CYS A CA 1
ATOM 639 C C . CYS A 1 81 ? -3.100 14.607 5.392 1.00 93.00 81 CYS A C 1
ATOM 641 O O . CYS A 1 81 ? -2.444 15.610 5.680 1.00 93.00 81 CYS A O 1
ATOM 643 N N . SER A 1 82 ? -2.863 13.411 5.954 1.00 92.81 82 SER A N 1
ATOM 644 C CA . SER A 1 82 ? -1.806 13.147 6.943 1.00 92.81 82 SER A CA 1
ATOM 645 C C . SER A 1 82 ? -0.389 13.088 6.359 1.00 92.81 82 SER A C 1
ATOM 647 O O . SER A 1 82 ? 0.574 13.185 7.117 1.00 92.81 82 SER A O 1
ATOM 649 N N . PHE A 1 83 ? -0.255 12.934 5.037 1.00 88.75 83 PHE A N 1
ATOM 650 C CA . PHE A 1 83 ? 1.041 12.868 4.359 1.00 88.75 83 PHE A CA 1
ATOM 651 C C . PHE A 1 83 ? 1.468 14.239 3.811 1.00 88.75 83 PHE A C 1
ATOM 653 O O . PHE A 1 83 ? 2.412 14.833 4.326 1.00 88.75 83 PHE A O 1
ATOM 660 N N . GLU A 1 84 ? 0.764 14.752 2.794 1.00 91.12 84 GLU A N 1
ATOM 661 C CA . GLU A 1 84 ? 1.030 16.037 2.122 1.00 91.12 84 GLU A CA 1
ATOM 662 C C . GLU A 1 84 ? -0.290 16.667 1.608 1.00 91.12 84 GLU A C 1
ATOM 664 O O . GLU A 1 84 ? -1.336 16.023 1.636 1.00 91.12 84 GLU A O 1
ATOM 669 N N . GLU A 1 85 ? -0.251 17.927 1.140 1.00 89.69 85 GLU A N 1
ATOM 670 C CA . GLU A 1 85 ? -1.389 18.645 0.507 1.00 89.69 85 GLU A CA 1
ATOM 671 C C . GLU A 1 85 ? -2.664 18.735 1.381 1.00 89.69 85 GLU A C 1
ATOM 673 O O . GLU A 1 85 ? -3.790 18.726 0.891 1.00 89.69 85 GLU A O 1
ATOM 678 N N . THR A 1 86 ? -2.498 18.867 2.702 1.00 93.44 86 THR A N 1
ATOM 679 C CA . THR A 1 86 ? -3.585 18.769 3.694 1.00 93.44 86 THR A CA 1
ATOM 680 C C . THR A 1 86 ? -4.781 19.683 3.406 1.00 93.44 86 THR A C 1
ATOM 682 O O . THR A 1 86 ? -5.922 19.240 3.493 1.00 93.44 86 THR A O 1
ATOM 685 N N . VAL A 1 87 ? -4.540 20.957 3.070 1.00 95.56 87 VAL A N 1
ATOM 686 C CA . VAL A 1 87 ? -5.619 21.932 2.825 1.00 95.56 87 VAL A CA 1
ATOM 687 C C . VAL A 1 87 ? -6.384 21.589 1.552 1.00 95.56 87 VAL A C 1
ATOM 689 O O . VAL A 1 87 ? -7.611 21.576 1.576 1.00 95.56 87 VAL A O 1
ATOM 692 N N . ASP A 1 88 ? -5.675 21.271 0.471 1.00 93.81 88 ASP A N 1
ATOM 693 C CA . ASP A 1 88 ? -6.289 20.980 -0.824 1.00 93.81 88 ASP A CA 1
ATOM 694 C C . ASP A 1 88 ? -7.124 19.696 -0.757 1.00 93.81 88 ASP A C 1
ATOM 696 O O . ASP A 1 88 ? -8.283 19.697 -1.169 1.00 93.81 88 ASP A O 1
ATOM 700 N N . VAL A 1 89 ? -6.592 18.642 -0.124 1.00 93.88 89 VAL A N 1
ATOM 701 C CA . VAL A 1 89 ? -7.305 17.371 0.087 1.00 93.88 89 VAL A CA 1
ATOM 702 C C . VAL A 1 89 ? -8.583 17.576 0.903 1.00 93.88 89 VAL A C 1
ATOM 704 O O . VAL A 1 89 ? -9.628 17.027 0.561 1.00 93.88 89 VAL A O 1
ATOM 707 N N . LEU A 1 90 ? -8.531 18.373 1.976 1.00 95.19 90 LEU A N 1
ATOM 708 C CA . LEU A 1 90 ? -9.709 18.632 2.808 1.00 95.19 90 LEU A CA 1
ATOM 709 C C . LEU A 1 90 ? -10.743 19.512 2.096 1.00 95.19 90 LEU A C 1
ATOM 711 O O . LEU A 1 90 ? -11.940 19.280 2.255 1.00 95.19 90 LEU A O 1
ATOM 715 N N . MET A 1 91 ? -10.306 20.495 1.306 1.00 96.06 91 MET A N 1
ATOM 716 C CA . MET A 1 91 ? -11.207 21.336 0.512 1.00 96.06 91 MET A CA 1
ATOM 717 C C . MET A 1 91 ? -11.910 20.528 -0.580 1.00 96.06 91 MET A C 1
ATOM 719 O O . MET A 1 91 ? -13.120 20.670 -0.758 1.00 96.06 91 MET A O 1
ATOM 723 N N . GLU A 1 92 ? -11.186 19.651 -1.276 1.00 93.62 92 GLU A N 1
ATOM 724 C CA . GLU A 1 92 ? -11.753 18.756 -2.287 1.00 93.62 92 GLU A CA 1
ATOM 725 C C . GLU A 1 92 ? -12.736 17.758 -1.664 1.00 93.62 92 GLU A C 1
ATOM 727 O O . GLU A 1 92 ? -13.854 17.605 -2.161 1.00 93.62 92 GLU A O 1
ATOM 732 N N . ALA A 1 93 ? -12.366 17.143 -0.538 1.00 94.25 93 ALA A N 1
ATOM 733 C CA . ALA A 1 93 ? -13.236 16.231 0.196 1.00 94.25 93 ALA A CA 1
ATOM 734 C C . ALA A 1 93 ? -14.510 16.932 0.693 1.00 94.25 93 ALA A C 1
ATOM 736 O O . ALA A 1 93 ? -15.604 16.383 0.566 1.00 94.25 93 ALA A O 1
ATOM 737 N N . ALA A 1 94 ? -14.398 18.163 1.207 1.00 95.94 94 ALA A N 1
ATOM 738 C CA . ALA A 1 94 ? -15.544 18.958 1.644 1.00 95.94 94 ALA A CA 1
ATOM 739 C C . ALA A 1 94 ? -16.450 19.368 0.472 1.00 95.94 94 ALA A C 1
ATOM 741 O O . ALA A 1 94 ? -17.673 19.345 0.611 1.00 95.94 94 ALA A O 1
ATOM 742 N N . ALA A 1 95 ? -15.871 19.706 -0.685 1.00 97.00 95 ALA A N 1
ATOM 743 C CA . ALA A 1 95 ? -16.621 20.067 -1.887 1.00 97.00 95 ALA A CA 1
ATOM 744 C C . ALA A 1 95 ? -17.416 18.883 -2.463 1.00 97.00 95 ALA A C 1
ATOM 746 O O . ALA A 1 95 ? -18.548 19.069 -2.909 1.00 97.00 95 ALA A O 1
ATOM 747 N N . HIS A 1 96 ? -16.848 17.674 -2.427 1.00 94.75 96 HIS A N 1
ATOM 748 C CA . HIS A 1 96 ? -17.502 16.452 -2.911 1.00 94.75 96 HIS A CA 1
ATOM 749 C C . HIS A 1 96 ? -18.324 15.721 -1.837 1.00 94.75 96 HIS A C 1
ATOM 751 O O . HIS A 1 96 ? -19.051 14.783 -2.163 1.00 94.75 96 HIS A O 1
ATOM 757 N N . GLY A 1 97 ? -18.237 16.138 -0.571 1.00 93.88 97 GLY A N 1
ATOM 758 C CA . GLY A 1 97 ? -18.891 15.460 0.548 1.00 93.88 97 GLY A CA 1
ATOM 759 C C . GLY A 1 97 ? -18.348 14.048 0.793 1.00 93.88 97 GLY A C 1
ATOM 760 O O . GLY A 1 97 ? -19.123 13.147 1.117 1.00 93.88 97 GLY A O 1
ATOM 761 N N . GLU A 1 98 ? -17.040 13.836 0.608 1.00 93.38 98 GLU A N 1
ATOM 762 C CA . GLU A 1 98 ? -16.397 12.541 0.860 1.00 93.38 98 GLU A CA 1
ATOM 763 C C . GLU A 1 98 ? -16.548 12.137 2.335 1.00 93.38 98 GLU A C 1
ATOM 765 O O . GLU A 1 98 ? -16.318 12.931 3.249 1.00 93.38 98 GLU A O 1
ATOM 770 N N . SER A 1 99 ? -16.916 10.877 2.574 1.00 92.19 99 SER A N 1
ATOM 771 C CA . SER A 1 99 ? -17.010 10.301 3.917 1.00 92.19 99 SER A CA 1
ATOM 772 C C . SER A 1 99 ? -15.825 9.376 4.171 1.00 92.19 99 SER A C 1
ATOM 774 O O . SER A 1 99 ? -15.543 8.485 3.369 1.00 92.19 99 SER A O 1
ATOM 776 N N . ASP A 1 100 ? -15.139 9.584 5.295 1.00 93.94 100 ASP A N 1
ATOM 777 C CA . ASP A 1 100 ? -14.020 8.745 5.710 1.00 93.94 100 ASP A CA 1
ATOM 778 C C . ASP A 1 100 ? -14.514 7.511 6.495 1.00 93.94 100 ASP A C 1
ATOM 780 O O . ASP A 1 100 ? -15.199 7.673 7.511 1.00 93.94 100 ASP A O 1
ATOM 784 N N . PRO A 1 101 ? -14.198 6.275 6.057 1.00 91.62 101 PRO A N 1
ATOM 785 C CA . PRO A 1 101 ? -14.627 5.059 6.741 1.00 91.62 101 PRO A CA 1
ATOM 786 C C . PRO A 1 101 ? -13.853 4.743 8.035 1.00 91.62 101 PRO A C 1
ATOM 788 O O . PRO A 1 101 ? -14.225 3.774 8.699 1.00 91.62 101 PRO A O 1
ATOM 791 N N . MET A 1 102 ? -12.804 5.492 8.392 1.00 91.56 102 MET A N 1
ATOM 792 C CA . MET A 1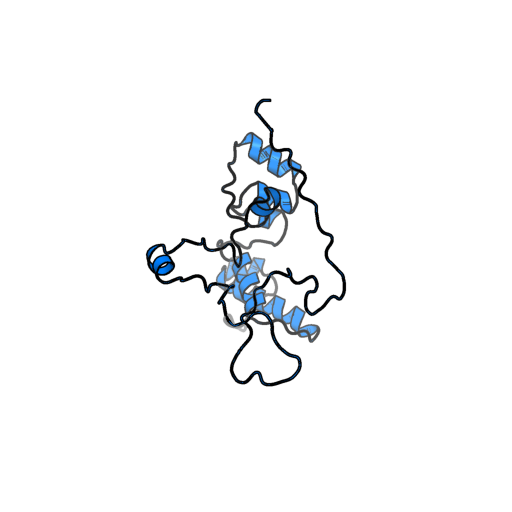 102 ? -12.024 5.320 9.631 1.00 91.56 102 MET A CA 1
ATOM 793 C C . MET A 1 102 ? -11.440 3.903 9.830 1.00 91.56 102 MET A C 1
ATOM 795 O O . MET A 1 102 ? -11.409 3.359 10.934 1.00 91.56 102 MET A O 1
ATOM 799 N N . LYS A 1 103 ? -10.986 3.262 8.750 1.00 91.12 103 LYS A N 1
ATOM 800 C CA . LYS A 1 103 ? -10.368 1.920 8.761 1.00 91.12 103 LYS A CA 1
ATOM 801 C C . LYS A 1 103 ? -8.837 1.948 8.791 1.00 91.12 103 LYS A C 1
ATOM 803 O O . LYS A 1 103 ? -8.212 0.938 9.108 1.00 91.12 103 LYS A O 1
ATOM 808 N N . GLY A 1 104 ? -8.232 3.067 8.421 1.00 91.25 104 GLY A N 1
ATOM 809 C CA . GLY A 1 104 ? -6.799 3.313 8.425 1.00 91.25 104 GLY A CA 1
ATOM 810 C C . GLY A 1 104 ? -6.242 3.558 9.825 1.00 91.25 104 GLY A C 1
ATOM 811 O O . GLY A 1 104 ? -6.962 3.775 10.797 1.00 91.25 104 GLY A O 1
ATOM 812 N N . VAL A 1 105 ? -4.917 3.528 9.942 1.00 93.12 105 VAL A N 1
ATOM 813 C CA . VAL A 1 105 ? -4.238 3.745 11.228 1.00 93.12 105 VAL A CA 1
ATOM 814 C C . VAL A 1 105 ? -4.178 5.237 11.572 1.00 93.12 105 VAL A C 1
ATOM 816 O O . VAL A 1 105 ? -4.487 5.606 12.701 1.00 93.12 105 VAL A O 1
ATOM 819 N N . SER A 1 106 ? -3.834 6.100 10.608 1.00 93.00 106 SER A N 1
ATOM 820 C CA . SER A 1 106 ? -3.638 7.538 10.848 1.00 93.00 106 SER A CA 1
ATOM 821 C C . SER A 1 106 ? -4.912 8.244 11.316 1.00 93.00 106 SER A C 1
ATOM 823 O O . SER A 1 106 ? -4.879 8.973 12.302 1.00 93.00 106 SER A O 1
ATOM 825 N N . GLU A 1 107 ? -6.044 7.987 10.663 1.00 94.31 107 GLU A N 1
ATOM 826 C CA . GLU A 1 107 ? -7.351 8.557 11.022 1.00 94.31 107 GLU A CA 1
ATOM 827 C C . GLU A 1 107 ? -7.827 8.144 12.425 1.00 94.31 107 GLU A C 1
ATOM 829 O O . GLU A 1 107 ? -8.267 8.993 13.200 1.00 94.31 107 GLU A O 1
ATOM 834 N N . ASN A 1 108 ? -7.645 6.875 12.811 1.00 93.88 108 ASN A N 1
ATOM 835 C CA . ASN A 1 108 ? -7.977 6.409 14.161 1.00 93.88 108 ASN A CA 1
ATOM 836 C C . ASN A 1 108 ? -7.088 7.058 15.233 1.00 93.88 108 ASN A C 1
ATOM 838 O O . ASN A 1 108 ? -7.580 7.426 16.301 1.00 93.88 108 ASN A O 1
ATOM 842 N N . ILE A 1 109 ? -5.800 7.265 14.935 1.00 94.81 109 ILE A N 1
ATOM 843 C CA . ILE A 1 109 ? -4.878 7.978 15.831 1.00 94.81 109 ILE A CA 1
ATOM 844 C C . ILE A 1 109 ? -5.302 9.443 15.997 1.00 94.81 109 ILE A C 1
ATOM 846 O O . ILE A 1 109 ? -5.327 9.936 17.123 1.00 94.81 109 ILE A O 1
ATOM 850 N N . MET A 1 110 ? -5.669 10.132 14.911 1.00 94.25 110 MET A N 1
ATOM 851 C CA . MET A 1 110 ? -6.118 11.532 14.963 1.00 94.25 110 MET A CA 1
ATOM 852 C C . MET A 1 110 ? -7.356 11.722 15.846 1.00 94.25 110 MET A C 1
ATOM 854 O O . MET A 1 110 ? -7.464 12.728 16.545 1.00 94.25 110 MET A O 1
ATOM 858 N N . LEU A 1 111 ? -8.274 10.754 15.833 1.00 94.06 111 LEU A N 1
ATOM 859 C CA . LEU A 1 111 ? -9.510 10.787 16.619 1.00 94.06 111 LEU A CA 1
ATOM 860 C C . LEU A 1 111 ? -9.352 10.229 18.042 1.00 94.06 111 LEU A C 1
ATOM 862 O O . LEU A 1 111 ? -10.303 10.278 18.822 1.00 94.06 111 LEU A O 1
ATOM 866 N N . GLY A 1 112 ? -8.179 9.694 18.393 1.00 94.56 112 GLY A N 1
ATOM 867 C CA . GLY A 1 112 ? -7.931 9.075 19.698 1.00 94.56 112 GLY A CA 1
ATOM 868 C C . GLY A 1 112 ? -8.663 7.745 19.909 1.00 94.56 112 GLY A C 1
ATOM 869 O O . GLY A 1 112 ? -8.909 7.356 21.050 1.00 94.56 112 GLY A O 1
ATOM 870 N N . GLN A 1 113 ? -9.030 7.055 18.828 1.00 93.19 113 GLN A N 1
ATOM 871 C CA . GLN A 1 113 ? -9.669 5.738 18.864 1.00 93.19 113 GLN A CA 1
ATOM 872 C C . GLN A 1 113 ? -8.617 4.619 18.824 1.00 93.19 113 GLN A C 1
ATOM 874 O O . GLN A 1 113 ? -7.462 4.830 18.445 1.00 93.19 113 GLN A O 1
ATOM 879 N N . LEU A 1 114 ? -9.005 3.402 19.216 1.00 92.81 114 LEU A N 1
ATOM 880 C CA . LEU A 1 114 ? -8.124 2.239 19.110 1.00 92.81 114 LEU A CA 1
ATOM 881 C C . LEU A 1 114 ? -7.910 1.892 17.629 1.00 9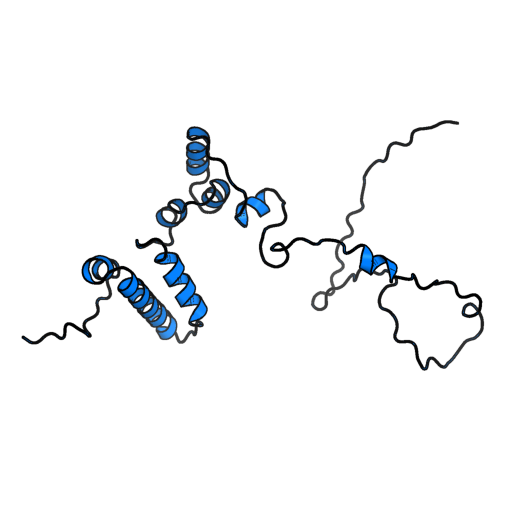2.81 114 LEU A C 1
ATOM 883 O O . LEU A 1 114 ? -8.839 1.466 16.950 1.00 92.81 114 LEU A O 1
ATOM 887 N N . ALA A 1 115 ? -6.685 2.060 17.129 1.00 93.88 115 ALA A N 1
ATOM 888 C CA . ALA A 1 115 ? -6.365 1.733 15.744 1.00 93.88 115 ALA A CA 1
ATOM 889 C C . ALA A 1 115 ? -6.445 0.210 15.486 1.00 93.88 115 ALA A C 1
ATOM 891 O O . ALA A 1 115 ? -5.966 -0.571 16.318 1.00 93.88 115 ALA A O 1
ATOM 892 N N . PRO A 1 116 ? -6.959 -0.231 14.319 1.00 92.31 116 PRO A N 1
ATOM 893 C CA . PRO A 1 116 ? -7.117 -1.644 13.967 1.00 92.31 116 PRO A CA 1
ATOM 894 C C . PRO A 1 116 ? -5.786 -2.282 13.529 1.00 92.31 116 PRO A C 1
ATOM 896 O O . PRO A 1 116 ? -5.647 -2.815 12.430 1.00 92.31 116 PRO A O 1
ATOM 899 N N . ALA A 1 117 ? -4.770 -2.208 14.386 1.00 93.00 117 ALA A N 1
ATOM 900 C CA . ALA A 1 117 ? -3.440 -2.756 14.150 1.00 93.00 117 ALA A CA 1
ATOM 901 C C . ALA A 1 117 ? -2.933 -3.504 15.391 1.00 93.00 117 ALA A C 1
ATOM 903 O O . ALA A 1 117 ? -3.188 -3.106 16.528 1.00 93.00 117 ALA A O 1
ATOM 904 N N . GLY A 1 118 ? -2.193 -4.598 15.181 1.00 93.69 118 GLY A N 1
ATOM 905 C CA . GLY A 1 118 ? -1.606 -5.380 16.273 1.00 93.69 118 GLY A CA 1
ATOM 906 C C . GLY A 1 118 ? -2.666 -5.914 17.241 1.00 93.69 118 GLY A C 1
ATOM 907 O O . GLY A 1 118 ? -3.518 -6.704 16.852 1.00 93.69 118 GLY A O 1
ATOM 908 N N . THR A 1 119 ? -2.631 -5.480 18.501 1.00 93.75 119 THR A N 1
ATOM 909 C CA . THR A 1 119 ? -3.600 -5.887 19.536 1.00 93.75 119 THR A CA 1
ATOM 910 C C . THR A 1 119 ? -4.999 -5.306 19.338 1.00 93.75 119 THR A C 1
ATOM 912 O O . THR A 1 119 ? -5.938 -5.821 19.927 1.00 93.75 119 THR A O 1
ATOM 915 N N . GLY A 1 120 ? -5.150 -4.257 18.524 1.00 91.56 120 GLY A N 1
ATOM 916 C CA . GLY A 1 120 ? -6.449 -3.661 18.198 1.00 91.56 120 GLY A CA 1
ATOM 917 C C . GLY A 1 120 ? -7.176 -4.329 17.027 1.00 91.56 120 GLY A C 1
ATOM 918 O O . GLY A 1 120 ? -8.226 -3.850 16.620 1.00 91.56 120 GLY A O 1
ATOM 919 N N . CYS A 1 121 ? -6.632 -5.407 16.442 1.00 93.56 121 CYS A N 1
ATOM 920 C CA . CYS A 1 121 ? -7.260 -6.086 15.297 1.00 93.56 121 CYS A CA 1
ATOM 921 C C . CYS A 1 121 ? -8.410 -7.037 15.672 1.00 93.56 121 CYS A C 1
ATOM 923 O O . CYS A 1 121 ? -9.093 -7.548 14.785 1.00 93.56 121 CYS A O 1
ATOM 925 N N . PHE A 1 122 ? -8.617 -7.290 16.964 1.00 94.44 122 PHE A N 1
ATOM 926 C CA . PHE A 1 122 ? -9.693 -8.126 17.484 1.00 94.44 122 PHE A CA 1
ATOM 927 C C . PHE A 1 122 ? -10.343 -7.449 18.688 1.00 94.44 122 PHE A C 1
ATOM 929 O O . PHE A 1 122 ? -9.729 -6.614 19.348 1.00 94.44 122 PHE A O 1
ATOM 936 N N . ASP A 1 123 ? -11.581 -7.843 18.971 1.00 94.00 123 ASP A N 1
ATOM 937 C CA . ASP A 1 123 ? -12.315 -7.397 20.150 1.00 94.00 123 ASP A CA 1
ATOM 938 C C . ASP A 1 123 ? -12.386 -8.517 21.197 1.00 94.00 123 ASP A C 1
ATOM 940 O O . ASP A 1 123 ? -12.229 -9.705 20.888 1.00 94.00 123 ASP A O 1
ATOM 944 N N . LEU A 1 124 ? -12.599 -8.133 22.449 1.00 94.25 124 LEU A N 1
ATOM 945 C CA . LEU A 1 124 ? -12.675 -9.041 23.581 1.00 94.25 124 LEU A CA 1
ATOM 946 C C . LEU A 1 124 ? -14.129 -9.236 23.991 1.00 94.25 124 LEU A C 1
ATOM 948 O O . LEU A 1 124 ? -14.815 -8.307 24.405 1.00 94.25 124 LEU A O 1
ATOM 952 N N . LEU A 1 125 ? -14.574 -10.487 23.950 1.00 95.50 125 LEU A N 1
ATOM 953 C CA . LEU A 1 125 ? -15.873 -10.882 24.475 1.00 95.50 125 LEU A CA 1
ATOM 954 C C . LEU A 1 125 ? -15.679 -11.673 25.765 1.00 95.50 125 LEU A C 1
ATOM 956 O O . LEU A 1 125 ? -14.841 -12.574 25.841 1.00 95.50 125 LEU A O 1
ATOM 960 N N . LEU A 1 126 ? -16.466 -11.334 26.785 1.00 95.19 126 LEU A N 1
ATOM 961 C CA . LEU A 1 126 ? -16.449 -12.046 28.054 1.00 95.19 126 LEU A CA 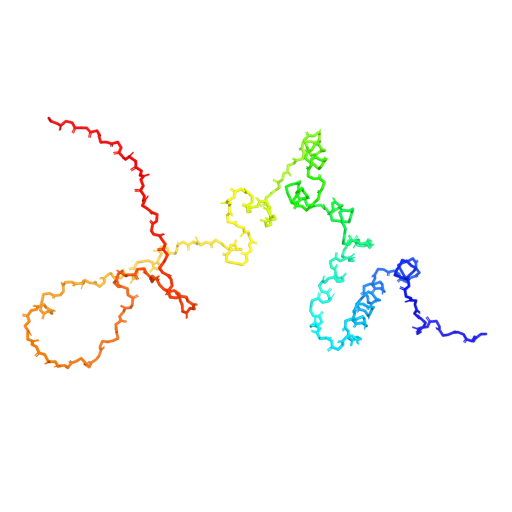1
ATOM 962 C C . LEU A 1 126 ? -17.257 -13.343 27.950 1.00 95.19 126 LEU A C 1
ATOM 964 O O . LEU A 1 126 ? -18.459 -13.325 27.689 1.00 95.19 126 LEU A O 1
ATOM 968 N N . ASP A 1 127 ? -16.600 -14.468 28.220 1.00 95.38 127 ASP A N 1
ATOM 969 C CA . ASP A 1 127 ? -17.240 -15.779 28.320 1.00 95.38 127 ASP A CA 1
ATOM 970 C C . ASP A 1 127 ? -17.837 -15.974 29.725 1.00 95.38 127 ASP A C 1
ATOM 972 O O . ASP A 1 127 ? -17.168 -16.436 30.655 1.00 95.38 127 ASP A O 1
ATOM 976 N N . ALA A 1 128 ? -19.109 -15.596 29.879 1.00 94.56 128 ALA A N 1
ATOM 977 C CA . ALA A 1 128 ? -19.815 -15.624 31.160 1.00 94.56 128 ALA A CA 1
ATOM 978 C C . ALA A 1 128 ? -19.944 -17.035 31.768 1.00 94.56 128 ALA A C 1
ATOM 980 O O . ALA A 1 128 ? -20.023 -17.171 32.991 1.00 94.56 128 ALA A O 1
ATOM 981 N N . GLU A 1 129 ? -19.940 -18.091 30.949 1.00 93.81 129 GLU A N 1
ATOM 982 C CA 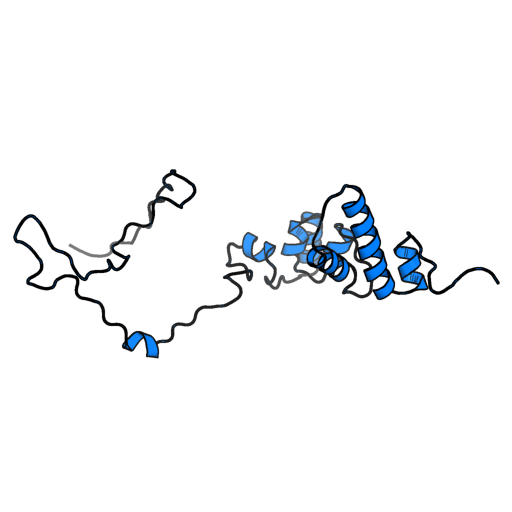. GLU A 1 129 ? -20.001 -19.471 31.444 1.00 93.81 129 GLU A CA 1
ATOM 983 C C . GLU A 1 129 ? -18.709 -19.852 32.169 1.00 93.81 129 GLU A C 1
ATOM 985 O O . GLU A 1 129 ? -18.751 -20.475 33.232 1.00 93.81 129 GLU A O 1
ATOM 990 N N . LYS A 1 130 ? -17.557 -19.397 31.665 1.00 89.44 130 LYS A N 1
ATOM 991 C CA . LYS A 1 130 ? -16.263 -19.645 32.313 1.00 89.44 130 LYS A CA 1
ATOM 992 C C . LYS A 1 130 ? -16.057 -18.836 33.587 1.00 89.44 130 LYS A C 1
ATOM 994 O O . LYS A 1 130 ? -15.360 -19.303 34.486 1.00 89.44 130 LYS A O 1
ATOM 999 N N . CYS A 1 131 ? -16.691 -17.671 33.708 1.00 86.62 131 CYS A N 1
ATOM 1000 C CA . CYS A 1 131 ? -16.623 -16.855 34.922 1.00 86.62 131 CYS A CA 1
ATOM 1001 C C . CYS A 1 131 ? -17.199 -17.566 36.158 1.00 86.62 131 CYS A C 1
ATOM 1003 O O . CYS A 1 131 ? -16.767 -17.277 37.270 1.00 86.62 131 CYS A O 1
ATOM 1005 N N . LYS A 1 132 ? -18.113 -18.532 35.984 1.00 89.62 132 LYS A N 1
ATOM 1006 C CA . LYS A 1 132 ? -18.717 -19.294 37.096 1.00 89.62 132 LYS A CA 1
ATOM 1007 C C . LYS A 1 132 ? -17.716 -20.182 37.840 1.00 89.62 132 LYS A C 1
ATOM 1009 O O . LYS A 1 132 ? -17.951 -20.519 38.995 1.00 89.62 132 LYS A O 1
ATOM 1014 N N . TYR A 1 133 ? -16.615 -20.569 37.194 1.00 88.19 133 TYR A N 1
ATOM 1015 C CA . TYR A 1 133 ? -15.575 -21.399 37.810 1.00 88.19 133 TYR A CA 1
ATOM 1016 C C . TYR A 1 133 ? -14.583 -20.592 38.659 1.00 88.19 133 TYR A C 1
ATOM 1018 O O . TYR A 1 133 ? -13.768 -21.180 39.368 1.00 88.19 133 TYR A O 1
ATOM 1026 N N . GLY A 1 134 ? -14.628 -19.258 38.584 1.00 83.19 134 GLY A N 1
ATOM 1027 C CA . GLY A 1 134 ? -13.780 -18.386 39.385 1.00 83.19 134 GLY A CA 1
ATOM 1028 C C . GLY A 1 134 ? -14.267 -18.325 40.830 1.00 83.19 134 GLY A C 1
ATOM 1029 O O . GLY A 1 134 ? -15.364 -17.846 41.096 1.00 83.19 134 GLY A O 1
ATOM 1030 N N . MET A 1 135 ? -13.441 -18.784 41.767 1.00 79.19 135 MET A N 1
ATOM 1031 C CA . MET A 1 135 ? -13.628 -18.546 43.197 1.00 79.19 135 MET A CA 1
ATOM 1032 C C . MET A 1 135 ? -12.560 -17.561 43.663 1.00 79.19 135 MET A C 1
ATOM 1034 O O . MET A 1 135 ? -11.371 -17.788 43.434 1.00 79.19 135 MET A O 1
ATOM 1038 N N . GLU A 1 136 ? -12.961 -16.479 44.324 1.00 77.94 136 GLU A N 1
ATOM 1039 C CA . GLU A 1 136 ? -12.001 -15.597 44.988 1.00 77.94 136 GLU A CA 1
ATOM 1040 C C . GLU A 1 136 ? -11.388 -16.328 46.189 1.00 77.94 136 GLU A C 1
ATOM 1042 O O . GLU A 1 136 ? -12.105 -16.913 47.005 1.00 77.94 136 GLU A O 1
ATOM 1047 N N . ILE A 1 137 ? -10.057 -16.322 46.303 1.00 78.88 137 ILE A N 1
ATOM 1048 C CA . ILE A 1 137 ? -9.381 -16.880 47.478 1.00 78.88 137 ILE A CA 1
ATOM 1049 C C . ILE A 1 137 ? -9.552 -15.872 48.620 1.00 78.88 137 ILE A C 1
ATOM 1051 O O . ILE A 1 137 ? -9.067 -14.743 48.499 1.00 78.88 137 ILE A O 1
ATOM 1055 N N . PRO A 1 138 ? -10.200 -16.243 49.739 1.00 65.75 138 PRO A N 1
ATOM 1056 C CA . PRO A 1 138 ? -10.333 -15.344 50.871 1.00 65.75 138 PRO A CA 1
ATOM 1057 C C . PRO A 1 138 ? -8.948 -15.042 51.453 1.00 65.75 138 PRO A C 1
ATOM 1059 O O . PRO A 1 138 ? -8.253 -15.925 51.952 1.00 65.75 138 PRO A O 1
ATOM 1062 N N . THR A 1 139 ? -8.560 -13.768 51.424 1.00 62.59 139 THR A N 1
ATOM 1063 C CA . THR A 1 139 ? -7.312 -13.234 52.001 1.00 62.59 139 THR A CA 1
ATOM 1064 C C . THR A 1 139 ? -7.303 -13.217 53.530 1.00 62.59 139 THR A C 1
ATOM 1066 O O . THR A 1 139 ? -6.309 -12.823 54.134 1.00 62.59 139 THR A O 1
ATOM 1069 N N . ASN A 1 140 ? -8.383 -13.664 54.175 1.00 58.00 140 ASN A N 1
ATOM 1070 C CA . ASN A 1 140 ? -8.503 -13.717 55.624 1.00 58.00 140 ASN A CA 1
ATOM 1071 C C . ASN A 1 140 ? -8.927 -15.122 56.069 1.00 58.00 140 ASN A C 1
ATOM 1073 O O . ASN A 1 140 ? -10.094 -15.380 56.355 1.00 58.00 140 ASN A O 1
ATOM 1077 N N . ILE A 1 141 ? -7.965 -16.047 56.079 1.00 52.66 141 ILE A N 1
ATOM 1078 C CA . ILE A 1 141 ? -8.101 -17.342 56.751 1.00 52.66 141 ILE A CA 1
ATOM 1079 C C . ILE A 1 141 ? -7.813 -17.096 58.243 1.00 52.66 141 ILE A C 1
ATOM 1081 O O . ILE A 1 141 ? -6.668 -16.778 58.587 1.00 52.66 141 ILE A O 1
ATOM 1085 N N . PRO A 1 142 ? -8.798 -17.242 59.151 1.00 45.34 142 PRO A N 1
ATOM 1086 C CA . PRO A 1 142 ? -8.558 -17.143 60.586 1.00 45.34 142 PRO A CA 1
ATOM 1087 C C . PRO A 1 142 ? -7.662 -18.317 60.998 1.00 45.34 142 PRO A C 1
ATOM 1089 O O . PRO A 1 142 ? -8.091 -19.468 60.982 1.00 45.34 142 PRO A O 1
ATOM 1092 N N . GLY A 1 143 ? -6.395 -18.027 61.295 1.00 45.25 143 GLY A N 1
ATOM 1093 C CA . GLY A 1 143 ? -5.378 -19.032 61.627 1.00 45.25 143 GLY A CA 1
ATOM 1094 C C . GLY A 1 143 ? -4.016 -18.809 60.967 1.00 45.25 143 GLY A C 1
ATOM 1095 O O . GLY A 1 143 ? -3.039 -19.407 61.404 1.00 45.25 143 GLY A O 1
ATOM 1096 N N . LEU A 1 144 ? -3.923 -17.917 59.971 1.00 44.53 144 LEU A N 1
ATOM 1097 C CA . LEU A 1 144 ? -2.651 -17.526 59.341 1.00 44.53 144 LEU A CA 1
ATOM 1098 C C . LEU A 1 144 ? -2.270 -16.060 59.611 1.00 44.53 144 LEU A C 1
ATOM 1100 O O . LEU A 1 144 ? -1.527 -15.440 58.855 1.00 44.53 144 LEU A O 1
ATOM 1104 N N . GLY A 1 145 ? -2.803 -15.495 60.692 1.00 42.84 145 GLY A N 1
ATOM 1105 C CA . GLY A 1 145 ? -2.466 -14.169 61.184 1.00 42.84 145 GLY A CA 1
ATOM 1106 C C . GLY A 1 145 ? -2.084 -14.259 62.653 1.00 42.84 145 GLY A C 1
ATOM 1107 O O . GLY A 1 145 ? -2.890 -14.694 63.467 1.00 42.84 145 GLY A O 1
ATOM 1108 N N . ALA A 1 146 ? -0.871 -13.804 62.961 1.00 42.78 146 ALA A N 1
ATOM 1109 C CA . ALA A 1 146 ? -0.354 -13.523 64.300 1.00 42.78 146 ALA A CA 1
ATOM 1110 C C . ALA A 1 146 ? 0.067 -14.723 65.175 1.00 42.78 146 ALA A C 1
ATOM 1112 O O . ALA A 1 146 ? -0.592 -15.038 66.157 1.00 42.78 146 ALA A O 1
ATOM 1113 N N . ALA A 1 147 ? 1.251 -15.292 64.904 1.00 35.06 147 ALA A N 1
ATOM 1114 C CA . ALA A 1 147 ? 2.243 -15.590 65.950 1.00 35.06 147 ALA A CA 1
ATOM 1115 C C . ALA A 1 147 ? 3.580 -16.076 65.358 1.00 35.06 147 ALA A C 1
ATOM 1117 O O . ALA A 1 147 ? 3.645 -17.148 64.768 1.00 35.06 147 ALA A O 1
ATOM 1118 N N . GLY A 1 148 ? 4.661 -15.338 65.627 1.00 31.55 148 GLY A N 1
ATOM 1119 C CA . GLY A 1 148 ? 5.994 -15.930 65.784 1.00 31.55 148 GLY A CA 1
ATOM 1120 C C . GLY A 1 148 ? 7.038 -15.605 64.704 1.00 31.55 148 GLY A C 1
ATOM 1121 O O . GLY A 1 148 ? 6.751 -15.724 63.515 1.00 31.55 148 GLY A O 1
ATOM 1122 N N . PRO A 1 149 ? 8.265 -15.205 65.100 1.00 49.84 149 PRO A N 1
ATOM 1123 C CA . PRO A 1 149 ? 9.372 -14.955 64.189 1.00 49.84 149 PRO A CA 1
ATOM 1124 C C . PRO A 1 149 ? 9.986 -16.285 63.724 1.00 49.84 149 PRO A C 1
ATOM 1126 O O . PRO A 1 149 ? 9.933 -17.285 64.430 1.00 49.84 149 PRO A O 1
ATOM 1129 N N . THR A 1 150 ? 10.638 -16.262 62.561 1.00 37.53 150 THR A N 1
ATOM 1130 C CA . THR A 1 150 ? 11.485 -17.328 61.991 1.00 37.53 150 THR A CA 1
ATOM 1131 C C . THR A 1 150 ? 10.806 -18.634 61.542 1.00 37.53 150 THR A C 1
ATOM 1133 O O . THR A 1 150 ? 10.510 -19.514 62.335 1.00 37.53 150 THR A O 1
ATOM 1136 N N . GLY A 1 151 ? 10.758 -18.807 60.215 1.00 38.00 151 GLY A N 1
ATOM 1137 C CA . GLY A 1 151 ? 11.196 -20.047 59.567 1.00 38.00 151 GLY A CA 1
ATOM 1138 C C . GLY A 1 151 ? 10.137 -21.105 59.250 1.00 38.00 151 GLY A C 1
ATOM 1139 O O . GLY A 1 151 ? 9.648 -21.785 60.139 1.00 38.00 151 GLY A O 1
ATOM 1140 N N . MET A 1 152 ? 9.939 -21.301 57.939 1.00 33.28 152 MET A N 1
ATOM 1141 C CA . MET A 1 152 ? 9.644 -22.549 57.203 1.00 33.28 152 MET A CA 1
ATOM 1142 C C . MET A 1 152 ? 8.443 -22.416 56.258 1.00 33.28 152 MET A C 1
ATOM 1144 O O . MET A 1 152 ? 7.372 -22.974 56.473 1.00 33.28 152 MET A O 1
ATOM 1148 N N . PHE A 1 153 ? 8.667 -21.700 55.154 1.00 34.66 153 PHE A N 1
ATOM 1149 C CA . PHE A 1 153 ? 7.838 -21.789 53.956 1.00 34.66 153 PHE A CA 1
ATOM 1150 C C . PHE A 1 153 ? 8.380 -22.906 53.053 1.00 34.66 153 PHE A C 1
ATOM 1152 O O . PHE A 1 153 ? 9.374 -22.720 52.354 1.00 34.66 153 PHE A O 1
ATOM 1159 N N . PHE A 1 154 ? 7.714 -24.061 53.057 1.00 34.38 154 PHE A N 1
ATOM 1160 C CA . PHE A 1 154 ? 7.835 -25.081 52.013 1.00 34.38 154 PHE A CA 1
ATOM 1161 C C . PHE A 1 154 ? 6.441 -25.244 51.390 1.00 34.38 154 PHE A C 1
ATOM 1163 O O . PHE A 1 154 ? 5.583 -25.904 51.968 1.00 34.38 154 PHE A O 1
ATOM 1170 N N . GLY A 1 155 ? 6.185 -24.572 50.257 1.00 33.88 155 GLY A N 1
ATOM 1171 C CA . GLY A 1 155 ? 4.998 -24.839 49.427 1.00 33.88 155 GLY A CA 1
ATOM 1172 C C . GLY A 1 155 ? 4.199 -23.654 48.868 1.00 33.88 155 GLY A C 1
ATOM 1173 O O . GLY A 1 155 ? 3.329 -23.891 48.038 1.00 33.88 155 GLY A O 1
ATOM 1174 N N . SER A 1 156 ? 4.467 -22.395 49.232 1.00 32.56 156 SER A N 1
ATOM 1175 C CA . SER A 1 156 ? 3.774 -21.254 48.608 1.00 32.56 156 SER A CA 1
ATOM 1176 C C . SER A 1 156 ? 4.590 -20.660 47.464 1.00 32.56 156 SER A C 1
ATOM 1178 O O . SER A 1 156 ? 5.556 -19.924 47.678 1.00 32.56 156 SER A O 1
ATOM 1180 N N . ALA A 1 157 ? 4.167 -20.923 46.234 1.00 34.78 157 ALA A N 1
ATOM 1181 C CA . ALA A 1 157 ? 4.454 -19.983 45.165 1.00 34.78 157 ALA A CA 1
ATOM 1182 C C . ALA A 1 157 ? 3.615 -18.715 45.435 1.00 34.78 157 ALA A C 1
ATOM 1184 O O . ALA A 1 157 ? 2.396 -18.830 45.580 1.00 34.78 157 ALA A O 1
ATOM 1185 N N . PRO A 1 158 ? 4.223 -17.525 45.562 1.00 38.28 158 PRO A N 1
ATOM 1186 C CA . PRO A 1 158 ? 3.471 -16.288 45.695 1.00 38.28 158 PRO A CA 1
ATOM 1187 C C . PRO A 1 158 ? 2.680 -16.057 44.405 1.00 38.28 158 PRO A C 1
ATOM 1189 O O . PRO A 1 158 ? 3.252 -15.916 43.326 1.00 38.28 158 PRO A O 1
ATOM 1192 N N . SER A 1 159 ? 1.355 -16.029 44.512 1.00 37.00 159 SER A N 1
ATOM 1193 C CA . SER A 1 159 ? 0.475 -15.499 43.474 1.00 37.00 159 SER A CA 1
ATOM 1194 C C . SER A 1 159 ? 0.805 -14.015 43.270 1.00 37.00 159 SER A C 1
ATOM 1196 O O . SER A 1 159 ? 0.693 -13.242 44.229 1.00 37.00 159 SER A O 1
ATOM 1198 N N . PRO A 1 160 ? 1.218 -13.581 42.067 1.00 38.19 160 PRO A N 1
ATOM 1199 C CA . PRO A 1 160 ? 1.607 -12.202 41.843 1.00 38.19 160 PRO A CA 1
ATOM 1200 C C . PRO A 1 160 ? 0.357 -11.363 41.573 1.00 38.1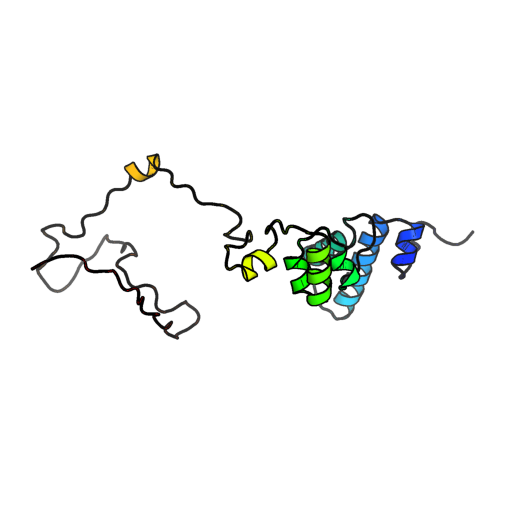9 160 PRO A C 1
ATOM 1202 O O . PRO A 1 160 ? 0.076 -11.045 40.427 1.00 38.19 160 PRO A O 1
ATOM 1205 N N . MET A 1 161 ? -0.412 -11.023 42.612 1.00 37.88 161 MET A N 1
ATOM 1206 C CA . MET A 1 161 ? -1.186 -9.775 42.622 1.00 37.88 161 MET A CA 1
ATOM 1207 C C . MET A 1 161 ? -1.718 -9.440 44.027 1.00 37.88 161 MET A C 1
ATOM 1209 O O . MET A 1 161 ? -2.820 -9.811 44.415 1.00 37.88 161 MET A O 1
ATOM 1213 N N . GLY A 1 162 ? -0.926 -8.688 44.784 1.00 37.44 162 GLY A N 1
ATOM 1214 C CA . GLY A 1 162 ? -1.415 -7.696 45.739 1.00 37.44 162 GLY A CA 1
ATOM 1215 C C . GLY A 1 162 ? -0.834 -6.368 45.269 1.00 37.44 162 GLY A C 1
ATOM 1216 O O . GLY A 1 162 ? 0.380 -6.268 45.116 1.00 37.44 162 GLY A O 1
ATOM 1217 N N . GLY A 1 163 ? -1.698 -5.421 44.906 1.00 43.03 163 GLY A N 1
ATOM 1218 C CA . GLY A 1 163 ? -1.370 -4.273 44.063 1.00 43.03 163 GLY A CA 1
ATOM 1219 C C . GLY A 1 163 ? -0.141 -3.470 44.488 1.00 43.03 163 GLY A C 1
ATOM 1220 O O . GLY A 1 163 ? -0.169 -2.731 45.465 1.00 43.03 163 GLY A O 1
ATOM 1221 N N . ILE A 1 164 ? 0.891 -3.535 43.653 1.00 44.22 164 ILE A N 1
ATOM 1222 C CA . ILE A 1 164 ? 1.755 -2.403 43.340 1.00 44.22 164 ILE A CA 1
ATOM 1223 C C . ILE A 1 164 ? 1.817 -2.408 41.817 1.00 44.22 164 ILE A C 1
ATOM 1225 O O . ILE A 1 164 ? 2.424 -3.304 41.230 1.00 44.22 164 ILE A O 1
ATOM 1229 N N . SER A 1 165 ? 1.135 -1.465 41.164 1.00 41.59 165 SER A N 1
ATOM 1230 C CA . SER A 1 165 ? 1.367 -1.204 39.741 1.00 41.59 165 SER A CA 1
ATOM 1231 C C . SER A 1 165 ? 2.881 -1.070 39.554 1.00 41.59 165 SER A C 1
ATOM 1233 O O . SER A 1 165 ? 3.477 -0.271 40.281 1.00 41.59 165 SER A O 1
ATOM 1235 N N . PRO A 1 166 ? 3.536 -1.854 38.678 1.00 40.25 166 PRO A N 1
ATOM 1236 C CA . PRO A 1 166 ? 4.987 -1.826 38.577 1.00 40.25 166 PRO A CA 1
ATOM 1237 C C . PRO A 1 166 ? 5.446 -0.406 38.249 1.00 40.25 166 PRO A C 1
ATOM 1239 O O . PRO A 1 166 ? 5.242 0.080 37.143 1.00 40.25 166 PRO A O 1
ATOM 1242 N N . ALA A 1 167 ? 6.068 0.272 39.212 1.00 46.41 167 ALA A N 1
ATOM 1243 C CA . ALA A 1 167 ? 6.608 1.616 39.016 1.00 46.41 167 ALA A CA 1
ATOM 1244 C C . ALA A 1 167 ? 7.871 1.618 38.131 1.00 46.41 167 ALA A C 1
ATOM 1246 O O . ALA A 1 167 ? 8.496 2.661 37.962 1.00 46.41 167 ALA A O 1
ATOM 1247 N N . MET A 1 168 ? 8.286 0.457 37.607 1.00 44.75 168 MET A N 1
ATOM 1248 C CA . MET A 1 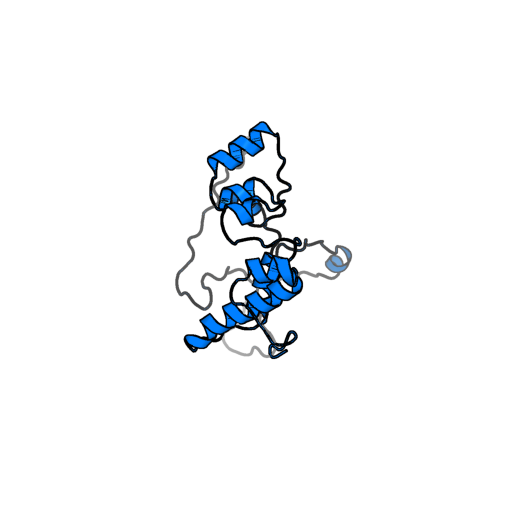168 ? 9.533 0.275 36.870 1.00 44.75 168 MET A CA 1
ATOM 1249 C C . MET A 1 168 ? 9.367 -0.788 35.780 1.00 44.75 168 MET A C 1
ATOM 1251 O O . MET A 1 168 ? 9.114 -1.959 36.066 1.00 44.75 168 MET A O 1
ATOM 1255 N N . THR A 1 169 ? 9.544 -0.386 34.522 1.00 50.22 169 THR A N 1
ATOM 1256 C CA . THR A 1 169 ? 9.768 -1.323 33.412 1.00 50.22 169 THR A CA 1
ATOM 1257 C C . THR A 1 169 ? 11.226 -1.804 33.412 1.00 50.22 169 THR A C 1
ATOM 1259 O O . THR A 1 169 ? 12.099 -1.023 33.794 1.00 50.22 169 THR A O 1
ATOM 1262 N N . PRO A 1 170 ? 11.536 -3.020 32.917 1.00 46.69 170 PRO A N 1
ATOM 1263 C CA . PRO A 1 170 ? 12.857 -3.662 33.048 1.00 46.69 170 PRO A CA 1
ATOM 1264 C C . PRO A 1 170 ? 14.054 -2.928 32.418 1.00 46.69 170 PRO A C 1
ATOM 1266 O O . PRO A 1 170 ? 15.182 -3.387 32.561 1.00 46.69 170 PRO A O 1
ATOM 1269 N N . TRP A 1 171 ? 13.824 -1.811 31.721 1.00 50.34 171 TRP A N 1
ATOM 1270 C CA . TRP A 1 171 ? 14.853 -1.025 31.036 1.00 50.34 171 TRP A CA 1
ATOM 1271 C C . TRP A 1 171 ? 14.925 0.452 31.452 1.00 50.34 171 TRP A C 1
ATOM 1273 O O . TRP A 1 171 ? 15.671 1.212 30.840 1.00 50.34 171 TRP A O 1
ATOM 1283 N N . ASN A 1 172 ? 14.196 0.890 32.485 1.00 47.88 172 ASN A N 1
ATOM 1284 C CA . ASN A 1 172 ? 14.281 2.282 32.934 1.00 47.88 172 ASN A CA 1
ATOM 1285 C C . ASN A 1 172 ? 13.968 2.429 34.433 1.00 47.88 172 ASN A C 1
ATOM 1287 O O . ASN A 1 172 ? 12.860 2.127 34.870 1.00 47.88 172 ASN A O 1
ATOM 1291 N N . GLN A 1 173 ? 14.929 2.936 35.212 1.00 44.16 173 GLN A N 1
ATOM 1292 C CA . GLN A 1 173 ? 14.803 3.214 36.656 1.00 44.16 173 GLN A CA 1
ATOM 1293 C C . GLN A 1 173 ? 14.073 4.544 36.962 1.00 44.16 173 GLN A C 1
ATOM 1295 O O . GLN A 1 173 ? 14.285 5.146 38.013 1.00 44.16 173 GLN A O 1
ATOM 1300 N N . GLY A 1 174 ? 13.232 5.040 36.052 1.00 47.34 174 GLY A N 1
ATOM 1301 C CA . GLY A 1 174 ? 12.470 6.277 36.237 1.00 47.34 174 GLY A CA 1
ATOM 1302 C C . GLY A 1 174 ? 11.021 5.997 36.634 1.00 47.34 174 GLY A C 1
ATOM 1303 O O . GLY A 1 174 ? 10.319 5.297 35.911 1.00 47.34 174 GLY A O 1
ATOM 1304 N N . ALA A 1 175 ? 10.567 6.564 37.755 1.00 46.28 175 ALA A N 1
ATOM 1305 C CA . ALA A 1 175 ? 9.169 6.509 38.180 1.00 46.28 175 ALA A CA 1
ATOM 1306 C C . ALA A 1 175 ? 8.258 7.251 37.181 1.00 46.28 175 ALA A C 1
ATOM 1308 O O . ALA A 1 175 ? 8.509 8.409 36.845 1.00 46.28 175 ALA A O 1
ATOM 1309 N N . THR A 1 176 ? 7.179 6.612 36.725 1.00 48.06 176 THR A N 1
ATOM 1310 C CA . THR A 1 176 ? 6.125 7.276 35.939 1.00 48.06 176 THR A CA 1
ATOM 1311 C C . THR A 1 176 ? 5.323 8.248 36.821 1.00 48.06 176 THR A C 1
ATOM 1313 O O . THR A 1 176 ? 4.903 7.842 37.907 1.00 48.06 176 THR A O 1
ATOM 1316 N N . PRO A 1 177 ? 5.053 9.499 36.394 1.00 43.03 177 PRO A N 1
ATOM 1317 C CA . PRO A 1 177 ? 4.266 10.449 37.182 1.00 43.03 177 PRO A CA 1
ATOM 1318 C C . PRO A 1 177 ? 2.798 10.015 37.281 1.00 43.03 177 PRO A C 1
ATOM 1320 O O . PRO A 1 177 ? 2.157 9.744 36.266 1.00 43.03 177 PRO A O 1
ATOM 1323 N N . ALA A 1 178 ? 2.250 9.976 38.496 1.00 41.44 178 ALA A N 1
ATOM 1324 C CA . ALA A 1 178 ? 0.834 9.709 38.730 1.00 41.44 178 ALA A CA 1
ATOM 1325 C C . ALA A 1 178 ? -0.014 10.939 38.354 1.00 41.44 178 ALA A C 1
ATOM 1327 O O . ALA A 1 178 ? 0.109 11.992 38.978 1.00 41.44 178 ALA A O 1
ATOM 1328 N N . TYR A 1 179 ? -0.896 10.807 37.360 1.00 38.44 179 TYR A N 1
ATOM 1329 C CA . TYR A 1 179 ? -1.970 11.774 37.124 1.00 38.44 179 TYR A CA 1
ATOM 1330 C C . TYR A 1 179 ? -3.101 11.509 38.128 1.00 38.44 179 TYR A C 1
ATOM 1332 O O . TYR A 1 179 ? -3.759 10.472 38.079 1.00 38.44 179 TYR A O 1
ATOM 1340 N N . GLY A 1 180 ? -3.306 12.438 39.065 1.00 35.56 180 GLY A N 1
ATOM 1341 C CA . GLY A 1 180 ? -4.435 12.412 39.991 1.00 35.56 180 GLY A CA 1
ATOM 1342 C C . GLY A 1 180 ? -5.753 12.633 39.248 1.00 35.56 180 GLY A C 1
ATOM 1343 O O . GLY A 1 180 ? -5.926 13.645 38.572 1.00 35.56 180 GLY A O 1
ATOM 1344 N N . ALA A 1 181 ? -6.683 11.689 39.384 1.00 35.34 181 ALA A N 1
ATOM 1345 C CA . ALA A 1 181 ? -8.047 11.822 38.894 1.00 35.34 181 ALA A CA 1
ATOM 1346 C C . ALA A 1 181 ? -8.793 12.889 39.715 1.00 35.34 181 ALA A C 1
ATOM 1348 O O . ALA A 1 181 ? -9.234 12.641 40.836 1.00 35.34 181 ALA A O 1
ATOM 1349 N N . TRP A 1 182 ? -8.919 14.092 39.156 1.00 35.41 182 TRP A N 1
ATOM 1350 C CA . TRP A 1 182 ? -9.880 15.098 39.596 1.00 35.41 182 TRP A CA 1
ATOM 1351 C C . TRP A 1 182 ? -11.146 14.917 38.754 1.00 35.41 182 TRP A C 1
ATOM 1353 O O . TRP A 1 182 ? -11.189 15.302 37.588 1.00 35.41 182 TRP A O 1
ATOM 1363 N N . SER A 1 183 ? -12.179 14.309 39.330 1.00 35.09 183 SER A N 1
ATOM 1364 C CA . SER A 1 183 ? -13.539 14.367 38.789 1.00 35.09 183 SER A CA 1
ATOM 1365 C C . SER A 1 183 ? -14.500 14.694 39.936 1.00 35.09 183 SER A C 1
ATOM 1367 O O . SER A 1 183 ? -14.551 13.924 40.899 1.00 35.09 183 SER A O 1
ATOM 1369 N N . PRO A 1 184 ? -15.238 15.819 39.887 1.00 37.66 184 PRO A N 1
ATOM 1370 C CA . PRO A 1 184 ? -16.121 16.221 40.971 1.00 37.66 184 PRO A CA 1
ATOM 1371 C C . PRO A 1 184 ? -17.433 15.436 40.877 1.00 37.66 184 PRO A C 1
ATOM 1373 O O . PRO A 1 184 ? -18.287 15.725 40.040 1.00 37.66 184 PRO A O 1
ATOM 1376 N N . SER A 1 185 ? -17.614 14.432 41.737 1.00 35.22 185 SER A N 1
ATOM 1377 C CA . SER A 1 185 ? -18.924 13.813 41.928 1.00 35.22 185 SER A CA 1
ATOM 1378 C C . SER A 1 185 ? -19.770 14.680 42.859 1.00 35.22 185 SER A C 1
ATOM 1380 O O . SER A 1 185 ? -19.494 14.810 44.050 1.00 35.22 185 SER A O 1
ATOM 1382 N N . VAL A 1 186 ? -20.804 15.264 42.262 1.00 41.09 186 VAL A N 1
ATOM 1383 C CA . VAL A 1 186 ? -21.999 15.858 42.865 1.00 41.09 186 VAL A CA 1
ATOM 1384 C C . VAL A 1 186 ? -22.451 15.088 44.115 1.00 41.09 186 VAL A C 1
ATOM 1386 O O . VAL A 1 186 ? -22.913 13.953 44.025 1.00 41.09 186 VAL A O 1
ATOM 1389 N N . GLY A 1 187 ? -22.339 15.731 45.280 1.00 33.75 187 GLY A N 1
ATOM 1390 C CA . GLY A 1 187 ? -22.933 15.290 46.541 1.00 33.75 187 GLY A CA 1
ATOM 1391 C C . GLY A 1 187 ? -24.284 15.966 46.751 1.00 33.75 187 GLY A C 1
ATOM 1392 O O . GLY A 1 187 ? -24.352 17.108 47.198 1.00 33.75 187 GLY A O 1
ATOM 1393 N N . SER A 1 188 ? -25.350 15.255 46.394 1.00 35.41 188 SER A N 1
ATOM 1394 C CA . SER A 1 188 ? -26.723 15.531 46.816 1.00 35.41 188 SER A CA 1
ATOM 1395 C C . SER A 1 188 ? -26.938 15.004 48.240 1.00 35.41 188 SER A C 1
ATOM 1397 O O . SER A 1 188 ? -26.542 13.875 48.523 1.00 35.41 188 SER A O 1
ATOM 1399 N N . GLY A 1 189 ? -27.622 15.777 49.092 1.00 32.72 189 GLY A N 1
ATOM 1400 C CA . GLY A 1 189 ? -28.415 15.223 50.197 1.00 32.72 189 GLY A CA 1
ATOM 1401 C C . GLY A 1 189 ? -28.010 15.597 51.627 1.00 32.72 189 GLY A C 1
ATOM 1402 O O . GLY A 1 189 ? -27.125 14.986 52.203 1.00 32.72 189 GLY A O 1
ATOM 1403 N N . MET A 1 190 ? -28.772 16.547 52.185 1.00 36.09 190 MET A N 1
ATOM 1404 C CA . MET A 1 190 ? -29.401 16.533 53.520 1.00 36.09 190 MET A CA 1
ATOM 1405 C C . MET A 1 190 ? -28.595 16.038 54.737 1.00 36.09 190 MET A C 1
ATOM 1407 O O . MET A 1 190 ? -28.473 14.838 54.947 1.00 36.09 190 MET A O 1
ATOM 1411 N N . THR A 1 191 ? -28.231 16.972 55.622 1.00 39.72 191 THR A N 1
ATOM 1412 C CA . THR A 1 191 ? -28.841 17.221 56.955 1.00 39.72 191 THR A CA 1
ATOM 1413 C C . THR A 1 191 ? -28.334 18.550 57.492 1.00 39.72 191 THR A C 1
ATOM 1415 O O . THR A 1 191 ? -27.161 18.868 57.200 1.00 39.72 191 THR A O 1
#